Protein AF-A0A0D2MGL4-F1 (afdb_monomer_lite)

Sequence (186 aa):
MVFVNEVAPPWFDVALANFGVPKYGALLSGQLVYPNADASYGWHAVCTPADCSFGCLPFNESTPPLVLKKEPGKRYIMLLDRGPREGTVDLKKPCYFLDKAWNSQLAGADAVLVVNDREGDLSTAVVPQDEGAARQLQDLTISAGLISQQDGASLKALLKKGPVTVALNWTDLIPKAQKAGGRLAR

Organism: NCBI:txid145388

Structure (mmCIF, N/CA/C/O backbone):
data_AF-A0A0D2MGL4-F1
#
_entry.id   AF-A0A0D2MGL4-F1
#
loop_
_atom_site.group_PDB
_atom_site.id
_atom_site.type_symbol
_atom_site.label_atom_id
_atom_site.label_alt_id
_atom_site.label_comp_id
_atom_site.label_asym_id
_atom_site.label_entity_id
_atom_site.label_seq_id
_atom_site.pdbx_PDB_ins_code
_atom_site.Cartn_x
_atom_site.Cartn_y
_atom_site.Cartn_z
_atom_site.occupancy
_atom_site.B_iso_or_equiv
_atom_site.auth_seq_id
_atom_site.auth_comp_id
_atom_site.auth_asym_id
_atom_site.auth_atom_id
_atom_site.pdbx_PDB_model_num
ATOM 1 N N . MET A 1 1 ? -15.014 4.599 -5.152 1.00 46.28 1 MET A N 1
ATOM 2 C CA . MET A 1 1 ? -15.420 5.304 -3.917 1.00 46.28 1 MET A CA 1
ATOM 3 C C . MET A 1 1 ? -14.848 4.571 -2.710 1.00 46.28 1 MET A C 1
ATOM 5 O O . MET A 1 1 ? -14.947 3.347 -2.698 1.00 46.28 1 MET A O 1
ATOM 9 N N . VAL A 1 2 ? -14.216 5.284 -1.767 1.00 40.41 2 VAL A N 1
ATOM 10 C CA . VAL A 1 2 ? -13.617 4.727 -0.531 1.00 40.41 2 VAL A CA 1
ATOM 11 C C . VAL A 1 2 ? -14.466 5.114 0.690 1.00 40.41 2 VAL A C 1
ATOM 13 O O . VAL A 1 2 ? -14.728 6.298 0.867 1.00 40.41 2 VAL A O 1
ATOM 16 N N . PHE A 1 3 ? -14.877 4.158 1.532 1.00 45.84 3 PHE A N 1
ATOM 17 C CA . PHE A 1 3 ? -15.616 4.407 2.792 1.00 45.84 3 PHE A CA 1
ATOM 18 C C . PHE A 1 3 ? -14.709 4.252 4.012 1.00 45.84 3 PHE A C 1
ATOM 20 O O . PHE A 1 3 ? -14.009 3.256 4.049 1.00 45.84 3 PHE A O 1
ATOM 27 N N . VAL A 1 4 ? -14.783 5.119 5.030 1.00 49.62 4 VAL A N 1
ATOM 28 C CA . VAL A 1 4 ? -14.070 4.944 6.317 1.00 49.62 4 VAL A CA 1
ATOM 29 C C . VAL A 1 4 ? -15.036 4.973 7.512 1.00 49.62 4 VAL A C 1
ATOM 31 O O . VAL A 1 4 ? -15.846 5.885 7.624 1.00 49.62 4 VAL A O 1
ATOM 34 N N . ASN A 1 5 ? -14.967 3.998 8.424 1.00 41.28 5 ASN A N 1
ATOM 35 C CA . ASN A 1 5 ? -15.847 3.938 9.605 1.00 41.28 5 ASN A CA 1
ATOM 36 C C . ASN A 1 5 ? -15.304 4.766 10.789 1.00 41.28 5 ASN A C 1
ATOM 38 O O . ASN A 1 5 ? -14.233 4.440 11.286 1.00 41.28 5 ASN A O 1
ATOM 42 N N . GLU A 1 6 ? -16.049 5.801 11.217 1.00 37.41 6 GLU A N 1
ATOM 43 C CA . GLU A 1 6 ? -16.507 6.077 12.612 1.00 37.41 6 GLU A CA 1
ATOM 44 C C . GLU A 1 6 ? -17.071 7.500 12.835 1.00 37.41 6 GLU A C 1
ATOM 46 O O . GLU A 1 6 ? -17.650 7.789 13.876 1.00 37.41 6 GLU A O 1
ATOM 51 N N . VAL A 1 7 ? -17.036 8.383 11.842 1.00 35.44 7 VAL A N 1
ATOM 52 C CA . VAL A 1 7 ? -17.819 9.633 11.804 1.00 35.44 7 VAL A CA 1
ATOM 53 C C . VAL A 1 7 ? -18.207 9.806 10.341 1.00 35.44 7 VAL A C 1
ATOM 55 O O . VAL A 1 7 ? -17.344 9.547 9.509 1.00 35.44 7 VAL A O 1
ATOM 58 N N . ALA A 1 8 ? -19.470 10.132 10.022 1.00 40.94 8 ALA A N 1
ATOM 59 C CA . ALA A 1 8 ? -20.023 10.228 8.654 1.00 40.94 8 ALA A CA 1
ATOM 60 C C . ALA A 1 8 ? -18.928 10.386 7.562 1.00 40.94 8 ALA A C 1
ATOM 62 O O . ALA A 1 8 ? -18.299 11.446 7.511 1.00 40.94 8 ALA A O 1
ATOM 63 N N . PRO A 1 9 ? -18.612 9.329 6.780 1.00 50.12 9 PRO A N 1
ATOM 64 C CA . PRO A 1 9 ? -17.324 9.235 6.099 1.00 50.12 9 PRO A CA 1
ATOM 65 C C . PRO A 1 9 ? -17.112 10.373 5.101 1.00 50.12 9 PRO A C 1
ATOM 67 O O . PRO A 1 9 ? -18.018 10.642 4.308 1.00 50.12 9 PRO A O 1
ATOM 70 N N . PRO A 1 10 ? -15.920 10.998 5.050 1.00 59.12 10 PRO A N 1
ATOM 71 C CA . PRO A 1 10 ? -15.537 11.727 3.853 1.00 59.12 10 PRO A CA 1
ATOM 72 C C . PRO A 1 10 ? -15.522 10.742 2.677 1.00 59.12 10 PRO A C 1
ATOM 74 O O . PRO A 1 10 ? -14.924 9.666 2.747 1.00 59.12 10 PRO A O 1
ATOM 77 N N . TRP A 1 11 ? -16.228 11.097 1.610 1.00 63.41 11 TRP A N 1
ATOM 78 C CA . TRP A 1 11 ? -16.195 10.373 0.348 1.00 63.41 11 TRP A CA 1
ATOM 79 C C . TRP A 1 11 ? -14.928 10.770 -0.404 1.00 63.41 11 TRP A C 1
ATOM 81 O O . TRP A 1 11 ? -14.680 11.959 -0.582 1.00 63.41 11 TRP A O 1
ATOM 91 N N . PHE A 1 12 ? -14.153 9.784 -0.854 1.00 66.56 12 PHE A N 1
ATOM 92 C CA . PHE A 1 12 ? -12.970 10.027 -1.679 1.00 66.56 12 PHE A CA 1
ATOM 93 C C . PHE A 1 12 ? -13.179 9.518 -3.105 1.00 66.56 12 PHE A C 1
ATOM 95 O O . PHE A 1 12 ? -13.662 8.389 -3.316 1.00 66.56 12 PHE A O 1
ATOM 102 N N . ASP A 1 13 ? -12.771 10.341 -4.067 1.00 63.12 13 ASP A N 1
ATOM 103 C CA . ASP A 1 13 ? -12.742 9.987 -5.478 1.00 63.12 13 ASP A CA 1
ATOM 104 C C . ASP A 1 13 ? -11.533 9.091 -5.779 1.00 63.12 13 ASP A C 1
ATOM 106 O O . ASP A 1 13 ? -10.440 9.242 -5.236 1.00 63.12 13 ASP A O 1
ATOM 110 N N . VAL A 1 14 ? -11.737 8.097 -6.644 1.00 62.69 14 VAL A N 1
ATOM 111 C CA . VAL A 1 14 ? -10.697 7.134 -7.032 1.00 62.69 14 VAL A CA 1
ATOM 112 C C . VAL A 1 14 ? -10.771 6.913 -8.533 1.00 62.69 14 VAL A C 1
ATOM 114 O O . VAL A 1 14 ? -11.824 6.519 -9.037 1.00 62.69 14 VAL A O 1
ATOM 117 N N . ALA A 1 15 ? -9.651 7.069 -9.235 1.00 58.59 15 ALA A N 1
ATOM 118 C CA . ALA A 1 15 ? -9.505 6.572 -10.598 1.00 58.59 15 ALA A CA 1
ATOM 119 C C . ALA A 1 15 ? -9.028 5.127 -10.544 1.00 58.59 15 ALA A C 1
ATOM 121 O O . ALA A 1 15 ? -7.953 4.832 -10.027 1.00 58.59 15 ALA A O 1
ATOM 122 N N . LEU A 1 16 ? -9.818 4.201 -11.073 1.00 61.09 16 LEU A N 1
ATOM 123 C CA . LEU A 1 16 ? -9.393 2.808 -11.130 1.00 61.09 16 LEU A CA 1
ATOM 124 C C . LEU A 1 16 ? -8.325 2.610 -12.201 1.00 61.09 16 LEU A C 1
ATOM 126 O O . LEU A 1 16 ? -8.404 3.178 -13.291 1.00 61.09 16 LEU A O 1
ATOM 130 N N . ALA A 1 17 ? -7.352 1.755 -11.897 1.00 57.06 17 ALA A N 1
ATOM 131 C CA . ALA A 1 17 ? -6.492 1.208 -12.927 1.00 57.06 17 ALA A CA 1
ATOM 132 C C . ALA A 1 17 ? -7.322 0.300 -13.851 1.00 57.06 17 ALA A C 1
ATOM 134 O O . ALA A 1 17 ? -8.246 -0.384 -13.410 1.00 57.06 17 ALA A O 1
ATOM 135 N N . ASN A 1 18 ? -6.984 0.279 -15.138 1.00 53.81 18 ASN A N 1
ATOM 136 C CA . ASN A 1 18 ? -7.640 -0.551 -16.153 1.00 53.81 18 ASN A CA 1
ATOM 137 C C . ASN A 1 18 ? -7.014 -1.956 -16.281 1.00 53.81 18 ASN A C 1
ATOM 139 O O . ASN A 1 18 ? -7.140 -2.585 -17.328 1.00 53.81 18 ASN A O 1
ATOM 143 N N . PHE A 1 19 ? -6.333 -2.439 -15.239 1.00 55.62 19 PHE A N 1
ATOM 144 C CA . PHE A 1 19 ? -5.693 -3.756 -15.184 1.00 55.62 19 PHE A CA 1
ATOM 145 C C . PHE A 1 19 ? -5.888 -4.433 -13.824 1.00 55.62 19 PHE A C 1
ATOM 147 O O . PHE A 1 19 ? -6.268 -3.797 -12.838 1.00 55.62 19 PHE A O 1
ATOM 154 N N . GLY A 1 20 ? -5.622 -5.741 -13.797 1.00 54.28 20 GLY A N 1
ATOM 155 C CA . GLY A 1 20 ? -6.088 -6.660 -12.760 1.00 54.28 20 GLY A CA 1
ATOM 156 C C . GLY A 1 20 ? -7.483 -7.186 -13.093 1.00 54.28 20 GLY A C 1
ATOM 157 O O . GLY A 1 20 ? -7.992 -6.967 -14.192 1.00 54.28 20 GLY A O 1
ATOM 158 N N . VAL A 1 21 ? -8.123 -7.869 -12.144 1.00 55.75 21 VAL A N 1
ATOM 159 C CA . VAL A 1 21 ? -9.535 -8.255 -12.264 1.00 55.75 21 VAL A CA 1
ATOM 160 C C . VAL A 1 21 ? -10.383 -7.138 -11.646 1.00 55.75 21 VAL A C 1
ATOM 162 O O . VAL A 1 21 ? -10.541 -7.096 -10.418 1.00 55.75 21 VAL A O 1
ATOM 165 N N . PRO A 1 22 ? -10.916 -6.187 -12.437 1.00 54.38 22 PRO A N 1
ATOM 166 C CA . PRO A 1 22 ? -11.839 -5.198 -11.910 1.00 54.38 22 PRO A CA 1
ATOM 167 C C . PRO A 1 22 ? -13.099 -5.922 -11.445 1.00 54.38 22 PRO A C 1
ATOM 169 O O . PRO A 1 22 ? -13.812 -6.530 -12.245 1.00 54.38 22 PRO A O 1
ATOM 172 N N . LYS A 1 23 ? -13.411 -5.859 -10.148 1.00 55.69 23 LYS A N 1
ATOM 173 C CA . LYS A 1 23 ? -14.686 -6.395 -9.655 1.00 55.69 23 LYS A CA 1
ATOM 174 C C . LYS A 1 23 ? -15.792 -5.363 -9.879 1.00 55.69 23 LYS A C 1
ATOM 176 O O . LYS A 1 23 ? -16.370 -4.833 -8.935 1.00 55.69 23 LYS A O 1
ATOM 181 N N . TYR A 1 24 ? -16.063 -5.024 -11.137 1.00 52.44 24 TYR A N 1
ATOM 182 C CA . TYR A 1 24 ? -17.211 -4.184 -11.480 1.00 52.44 24 TYR A CA 1
ATOM 183 C C . TYR A 1 24 ? -18.473 -4.739 -10.809 1.00 52.44 24 TYR A C 1
ATOM 185 O O . TYR A 1 24 ? -18.687 -5.950 -10.801 1.00 52.44 24 TYR A O 1
ATOM 193 N N . GLY A 1 25 ? -19.286 -3.872 -10.202 1.00 53.16 25 GLY A N 1
ATOM 194 C CA . GLY A 1 25 ? -20.464 -4.328 -9.460 1.00 53.16 25 GLY A CA 1
ATOM 195 C C . GLY A 1 25 ? -20.192 -4.823 -8.033 1.00 53.16 25 GLY A C 1
ATOM 196 O O . GLY A 1 25 ? -21.132 -5.277 -7.388 1.00 53.16 25 GLY A O 1
ATOM 197 N N . ALA A 1 26 ? -18.956 -4.756 -7.522 1.00 63.28 26 ALA A N 1
ATOM 198 C CA . ALA A 1 26 ? -18.611 -5.272 -6.197 1.00 63.28 26 ALA A CA 1
ATOM 199 C C . ALA A 1 26 ? -18.220 -4.181 -5.189 1.00 63.28 26 ALA A C 1
ATOM 201 O O . ALA A 1 26 ? -17.731 -3.104 -5.539 1.00 63.28 26 ALA A O 1
ATOM 202 N N . LEU A 1 27 ? -18.407 -4.524 -3.914 1.00 75.44 27 LEU A N 1
ATOM 203 C CA . LEU A 1 27 ? -17.895 -3.809 -2.752 1.00 75.44 27 LEU A CA 1
ATOM 204 C C . LEU A 1 27 ? -16.777 -4.652 -2.125 1.00 75.44 27 LEU A C 1
ATOM 206 O O . LEU A 1 27 ? -16.992 -5.820 -1.798 1.00 75.44 27 LEU A O 1
ATOM 210 N N . LEU A 1 28 ? -15.594 -4.071 -1.939 1.00 84.31 28 LEU A N 1
ATOM 211 C CA . LEU A 1 28 ? -14.483 -4.696 -1.220 1.00 84.31 28 LEU A CA 1
ATOM 212 C C . LEU A 1 28 ? -14.144 -3.867 0.016 1.00 84.31 28 LEU A C 1
ATOM 214 O O . LEU A 1 28 ? -13.582 -2.788 -0.117 1.00 84.31 28 LEU A O 1
ATOM 218 N N . SER A 1 29 ? -14.445 -4.372 1.212 1.00 88.06 29 SER A N 1
ATOM 219 C CA . SER A 1 29 ? -14.020 -3.745 2.469 1.00 88.06 29 SER A CA 1
ATOM 220 C C . SER A 1 29 ? -12.820 -4.464 3.077 1.00 88.06 29 SER A C 1
ATOM 222 O O . SER A 1 29 ? -12.732 -5.689 2.996 1.00 88.06 29 SER A O 1
ATOM 224 N N . GLY A 1 30 ? -11.894 -3.703 3.658 1.00 91.44 30 GLY A N 1
ATOM 225 C CA . GLY A 1 30 ? -10.690 -4.222 4.295 1.00 91.44 30 GLY A CA 1
ATOM 226 C C . GLY A 1 30 ? -9.960 -3.177 5.134 1.00 91.44 30 GLY A C 1
ATOM 227 O O . GLY A 1 30 ? -10.219 -1.979 5.036 1.00 91.44 30 GLY A O 1
ATOM 228 N N . GLN A 1 31 ? -9.035 -3.640 5.967 1.00 95.31 31 GLN A N 1
ATOM 229 C CA . GLN A 1 31 ? -8.167 -2.783 6.764 1.00 95.31 31 GLN A CA 1
ATOM 230 C C . GLN A 1 31 ? -7.162 -2.070 5.855 1.00 95.31 31 GLN A C 1
ATOM 232 O O . GLN A 1 31 ? -6.514 -2.705 5.021 1.00 95.31 31 GLN A O 1
ATOM 237 N N . LEU A 1 32 ? -7.017 -0.759 6.028 1.00 95.75 32 LEU A N 1
ATOM 238 C CA . LEU A 1 32 ? -6.015 0.031 5.331 1.00 95.75 32 LEU A CA 1
ATOM 239 C C . LEU A 1 32 ? -4.628 -0.257 5.921 1.00 95.75 32 LEU A C 1
ATOM 241 O O . LEU A 1 32 ? -4.427 -0.197 7.136 1.00 95.75 32 LEU A O 1
ATOM 245 N N . VAL A 1 33 ? -3.674 -0.558 5.048 1.00 97.00 33 VAL A N 1
ATOM 246 C CA . VAL A 1 33 ? -2.280 -0.850 5.393 1.00 97.00 33 VAL A CA 1
ATOM 247 C C . VAL A 1 33 ? -1.398 0.157 4.676 1.00 97.00 33 VAL A C 1
ATOM 249 O O . VAL A 1 33 ? -1.428 0.214 3.453 1.00 97.00 33 VAL A O 1
ATOM 252 N N . TYR A 1 34 ? -0.593 0.922 5.409 1.00 96.75 34 TYR A N 1
ATOM 253 C CA . TYR A 1 34 ? 0.404 1.823 4.829 1.00 96.75 34 TYR A CA 1
ATOM 254 C C . TYR A 1 34 ? 1.789 1.440 5.361 1.00 96.75 34 TYR A C 1
ATOM 256 O O . TYR A 1 34 ? 2.135 1.847 6.472 1.00 96.75 34 TYR A O 1
ATOM 264 N N . PRO A 1 35 ? 2.556 0.618 4.620 1.00 95.00 35 PRO A N 1
ATOM 265 C CA . PRO A 1 35 ? 3.903 0.224 5.017 1.00 95.00 35 PRO A CA 1
ATOM 266 C C . PRO A 1 35 ? 4.806 1.455 5.082 1.00 95.00 35 PRO A C 1
ATOM 268 O O . PRO A 1 35 ? 4.993 2.143 4.076 1.00 95.00 35 PRO A O 1
ATOM 271 N N . ASN A 1 36 ? 5.339 1.773 6.261 1.00 94.06 36 ASN A N 1
ATOM 272 C CA . ASN A 1 36 ? 6.172 2.960 6.427 1.00 94.06 36 ASN A CA 1
ATOM 273 C C . ASN A 1 36 ? 7.176 2.820 7.576 1.00 94.06 36 ASN A C 1
ATOM 275 O O . ASN A 1 36 ? 6.927 2.114 8.554 1.00 94.06 36 ASN A O 1
ATOM 279 N N . ALA A 1 37 ? 8.291 3.548 7.493 1.00 91.75 37 ALA A N 1
ATOM 280 C CA . ALA A 1 37 ? 9.262 3.625 8.580 1.00 91.75 37 ALA A CA 1
ATOM 281 C C . ALA A 1 37 ? 8.695 4.356 9.814 1.00 91.75 37 ALA A C 1
ATOM 283 O O . ALA A 1 37 ? 9.062 4.034 10.942 1.00 91.75 37 ALA A O 1
ATOM 284 N N . ASP A 1 38 ? 7.769 5.300 9.626 1.00 93.81 38 ASP A N 1
ATOM 285 C CA . ASP A 1 38 ? 7.044 5.946 10.720 1.00 93.81 38 ASP A CA 1
ATOM 286 C C . ASP A 1 38 ? 6.072 4.945 11.368 1.00 93.81 38 ASP A C 1
ATOM 288 O O . ASP A 1 38 ? 5.005 4.625 10.838 1.00 93.81 38 ASP A O 1
ATOM 292 N N . ALA A 1 39 ? 6.447 4.451 12.550 1.00 91.81 39 ALA A N 1
ATOM 293 C CA . ALA A 1 39 ? 5.663 3.481 13.307 1.00 91.81 39 ALA A CA 1
ATOM 294 C C . ALA A 1 39 ? 4.274 4.004 13.729 1.00 91.81 39 ALA A C 1
ATOM 296 O O . ALA A 1 39 ? 3.407 3.194 14.059 1.00 91.81 39 ALA A O 1
ATOM 297 N N . SER A 1 40 ? 4.018 5.321 13.679 1.00 93.75 40 SER A N 1
ATOM 298 C CA . SER A 1 40 ? 2.699 5.887 14.009 1.00 93.75 40 SER A CA 1
ATOM 299 C C . SER A 1 40 ? 1.586 5.461 13.045 1.00 93.75 40 SER A C 1
ATOM 301 O O . SER A 1 40 ? 0.415 5.565 13.394 1.00 93.75 40 SER A O 1
ATOM 303 N N . TYR A 1 41 ? 1.920 4.926 11.867 1.00 94.50 41 TYR A N 1
ATOM 304 C CA . TYR A 1 41 ? 0.943 4.352 10.935 1.00 94.50 41 TYR A CA 1
ATOM 305 C C . TYR A 1 41 ? 0.507 2.917 11.283 1.00 94.50 41 TYR A C 1
ATOM 307 O O . TYR A 1 41 ? -0.338 2.345 10.592 1.00 94.50 41 TYR A O 1
ATOM 315 N N . GLY A 1 42 ? 1.092 2.302 12.317 1.00 92.12 42 GLY A N 1
ATOM 316 C CA . GLY A 1 42 ? 0.744 0.960 12.801 1.00 92.12 42 GLY A CA 1
ATOM 317 C C . GLY A 1 42 ? 1.306 -0.209 11.979 1.00 92.12 42 GLY A C 1
ATOM 318 O O . GLY A 1 42 ? 1.363 -1.326 12.486 1.00 92.12 42 GLY A O 1
ATOM 319 N N . TRP A 1 43 ? 1.773 0.033 10.751 1.00 91.50 43 TRP A N 1
ATOM 320 C CA . TRP A 1 43 ? 2.381 -0.969 9.866 1.00 91.50 43 TRP A CA 1
ATOM 321 C C . TRP A 1 43 ? 3.840 -0.620 9.571 1.00 91.50 43 TRP A C 1
ATOM 323 O O . TRP A 1 43 ? 4.182 -0.134 8.492 1.00 91.50 43 TRP A O 1
ATOM 333 N N . HIS A 1 44 ? 4.701 -0.843 10.565 1.00 92.06 44 HIS A N 1
ATOM 334 C CA . HIS A 1 44 ? 6.119 -0.518 10.457 1.00 92.06 44 HIS A CA 1
ATOM 335 C C . HIS A 1 44 ? 6.830 -1.428 9.445 1.00 92.06 44 HIS A C 1
ATOM 337 O O . HIS A 1 44 ? 6.855 -2.648 9.611 1.00 92.06 44 HIS A O 1
ATOM 343 N N . ALA A 1 45 ? 7.415 -0.823 8.414 1.00 92.25 45 ALA A N 1
ATOM 344 C CA . ALA A 1 45 ? 8.218 -1.497 7.403 1.00 92.25 45 ALA A CA 1
ATOM 345 C C . ALA A 1 45 ? 9.315 -0.544 6.914 1.00 92.25 45 ALA A C 1
ATOM 347 O O . ALA A 1 45 ? 9.022 0.521 6.365 1.00 92.25 45 ALA A O 1
ATOM 348 N N . VAL A 1 46 ? 10.577 -0.917 7.120 1.00 92.88 46 VAL A N 1
ATOM 349 C CA . VAL A 1 46 ? 11.738 -0.140 6.667 1.00 92.88 46 VAL A CA 1
ATOM 350 C C . VAL A 1 46 ? 12.345 -0.807 5.440 1.00 92.88 46 VAL A C 1
ATOM 352 O O . VAL A 1 46 ? 12.688 -1.983 5.491 1.00 92.88 46 VAL A O 1
ATOM 355 N N . CYS A 1 47 ? 12.494 -0.058 4.351 1.00 88.75 47 CYS A N 1
ATOM 356 C CA . CYS A 1 47 ? 13.099 -0.527 3.105 1.00 88.75 47 CYS A CA 1
ATOM 357 C C . CYS A 1 47 ? 14.436 0.169 2.868 1.00 88.75 47 CYS A C 1
ATOM 359 O O . CYS A 1 47 ? 14.507 1.400 2.884 1.00 88.75 47 CYS A O 1
ATOM 361 N N . THR A 1 48 ? 15.484 -0.617 2.626 1.00 86.12 48 THR A N 1
ATOM 362 C CA . THR A 1 48 ? 16.817 -0.119 2.274 1.00 86.12 48 THR A CA 1
ATOM 363 C C . THR A 1 48 ? 17.406 -0.971 1.143 1.00 86.12 48 THR A C 1
ATOM 365 O O . THR A 1 48 ? 17.821 -2.100 1.415 1.00 86.12 48 THR A O 1
ATOM 368 N N . PRO A 1 49 ? 17.485 -0.461 -0.101 1.00 81.38 49 PRO A N 1
ATOM 369 C CA . PRO A 1 49 ? 17.057 0.872 -0.544 1.00 81.38 49 PRO A CA 1
ATOM 370 C C . PRO A 1 49 ? 15.532 1.080 -0.474 1.00 81.38 49 PRO A C 1
ATOM 372 O O . PRO A 1 49 ? 14.768 0.137 -0.272 1.00 81.38 49 PRO A O 1
ATOM 375 N N . ALA A 1 50 ? 15.079 2.329 -0.601 1.00 84.50 50 ALA A N 1
ATOM 376 C CA . ALA A 1 50 ? 13.691 2.710 -0.317 1.00 84.50 50 ALA A CA 1
ATOM 377 C C . ALA A 1 50 ? 12.652 2.128 -1.297 1.00 84.50 50 ALA A C 1
ATOM 379 O O . ALA A 1 50 ? 11.454 2.317 -1.095 1.00 84.50 50 ALA A O 1
ATOM 380 N N . ASP A 1 51 ? 13.081 1.429 -2.350 1.00 86.19 51 ASP A N 1
ATOM 381 C CA . ASP A 1 51 ? 12.253 0.926 -3.443 1.00 86.19 51 ASP A CA 1
ATOM 382 C C . ASP A 1 51 ? 11.038 0.102 -2.973 1.00 86.19 51 ASP A C 1
ATOM 384 O O . ASP A 1 51 ? 9.931 0.317 -3.485 1.00 86.19 51 ASP A O 1
ATOM 388 N N . CYS A 1 52 ? 11.173 -0.781 -1.967 1.00 89.06 52 CYS A N 1
ATOM 389 C CA . CYS A 1 52 ? 10.010 -1.533 -1.474 1.00 89.06 52 CYS A CA 1
ATOM 390 C C . CYS A 1 52 ? 8.968 -0.658 -0.759 1.00 89.06 52 CYS A C 1
ATOM 392 O O . CYS A 1 52 ? 7.782 -0.960 -0.858 1.00 89.06 52 CYS A O 1
ATOM 394 N N . SER A 1 53 ? 9.335 0.489 -0.168 1.00 89.94 53 SER A N 1
ATOM 395 C CA . SER A 1 53 ? 8.371 1.410 0.473 1.00 89.94 53 SER A CA 1
ATOM 396 C C . SER A 1 53 ? 7.370 1.979 -0.532 1.00 89.94 53 SER A C 1
ATOM 398 O O . SER A 1 53 ? 6.282 2.420 -0.166 1.00 89.94 53 SER A O 1
ATOM 400 N N . PHE A 1 54 ? 7.730 1.956 -1.815 1.00 91.19 54 PHE A N 1
ATOM 401 C CA . PHE A 1 54 ? 6.889 2.400 -2.916 1.00 91.19 54 PHE A CA 1
ATOM 402 C C . PHE A 1 54 ? 6.297 1.232 -3.707 1.00 91.19 54 PHE A C 1
ATOM 404 O O . PHE A 1 54 ? 5.662 1.470 -4.729 1.00 91.19 54 PHE A O 1
ATOM 411 N N . GLY A 1 55 ? 6.494 -0.016 -3.274 1.00 92.50 55 GLY A N 1
ATOM 412 C CA . GLY A 1 55 ? 6.063 -1.211 -3.999 1.00 92.50 55 GLY A CA 1
ATOM 413 C C . GLY A 1 55 ? 6.840 -1.469 -5.291 1.00 92.50 55 GLY A C 1
ATOM 414 O O . GLY A 1 55 ? 6.334 -2.171 -6.162 1.00 92.50 55 GLY A O 1
ATOM 415 N N . CYS A 1 56 ? 8.039 -0.901 -5.446 1.00 90.50 56 CYS A N 1
ATOM 416 C CA . CYS A 1 56 ? 8.901 -1.174 -6.600 1.00 90.50 56 CYS A CA 1
ATOM 417 C C . CYS A 1 56 ? 9.685 -2.483 -6.451 1.00 90.50 56 CYS A C 1
ATOM 419 O O . CYS A 1 56 ? 10.025 -3.107 -7.452 1.00 90.50 56 CYS A O 1
ATOM 421 N N . LEU A 1 57 ? 9.909 -2.919 -5.210 1.00 91.56 57 LEU A N 1
ATOM 422 C CA . LEU A 1 57 ? 10.458 -4.227 -4.861 1.00 91.56 57 LEU A CA 1
ATOM 423 C C . LEU A 1 57 ? 9.500 -4.980 -3.920 1.00 91.56 57 LEU A C 1
ATOM 425 O O . LEU A 1 57 ? 8.641 -4.347 -3.290 1.00 91.56 57 LEU A O 1
ATOM 429 N N . PRO A 1 58 ? 9.626 -6.315 -3.816 1.00 94.44 58 PRO A N 1
ATOM 430 C CA . PRO A 1 58 ? 8.854 -7.122 -2.881 1.00 94.44 58 PRO A CA 1
ATOM 431 C C . PRO A 1 58 ? 8.980 -6.657 -1.423 1.00 94.44 58 PRO A C 1
ATOM 433 O O . PRO A 1 58 ? 10.053 -6.320 -0.931 1.00 94.44 58 PRO A O 1
ATOM 436 N N . PHE A 1 59 ? 7.873 -6.707 -0.683 1.00 95.12 59 PHE A N 1
ATOM 437 C CA . PHE A 1 59 ? 7.838 -6.297 0.725 1.00 95.12 59 PHE A CA 1
ATOM 438 C C . PHE A 1 59 ? 8.446 -7.318 1.701 1.00 95.12 59 PHE A C 1
ATOM 440 O O . PHE A 1 59 ? 8.569 -7.032 2.889 1.00 95.12 59 PHE A O 1
ATOM 447 N N . ASN A 1 60 ? 8.856 -8.501 1.238 1.00 94.25 60 ASN A N 1
ATOM 448 C CA . ASN A 1 60 ? 9.654 -9.407 2.068 1.00 94.25 60 ASN A CA 1
ATOM 449 C C . ASN A 1 60 ? 11.097 -8.898 2.272 1.00 94.25 60 ASN A C 1
ATOM 451 O O . ASN A 1 60 ? 11.788 -9.409 3.149 1.00 94.25 60 ASN A O 1
ATOM 455 N N . GLU A 1 61 ? 11.525 -7.891 1.502 1.00 90.69 61 GLU A N 1
ATOM 456 C CA . GLU A 1 61 ? 12.803 -7.191 1.661 1.00 90.69 61 GLU A CA 1
ATOM 457 C C . GLU A 1 61 ? 12.763 -6.113 2.755 1.00 90.69 61 GLU A C 1
ATOM 459 O O . GLU A 1 61 ? 13.809 -5.603 3.159 1.00 90.69 61 GLU A O 1
ATOM 464 N N . SER A 1 62 ? 11.575 -5.749 3.257 1.00 94.94 62 SER A N 1
ATOM 465 C CA . SER A 1 62 ? 11.482 -4.790 4.354 1.00 94.94 62 SER A CA 1
ATOM 466 C C . SER A 1 62 ? 11.997 -5.387 5.664 1.00 94.94 62 SER A C 1
ATOM 468 O O . SER A 1 62 ? 12.024 -6.600 5.865 1.00 94.94 62 SER A O 1
ATOM 470 N N . THR A 1 63 ? 12.367 -4.520 6.601 1.00 94.88 63 THR A N 1
ATOM 471 C CA . THR A 1 63 ? 12.706 -4.889 7.975 1.00 94.88 63 THR A CA 1
ATOM 472 C C . THR A 1 63 ? 11.700 -4.246 8.939 1.00 94.88 63 THR A C 1
ATOM 474 O O . THR A 1 63 ? 11.648 -3.017 9.014 1.00 94.88 63 THR A O 1
ATOM 477 N N . PRO A 1 64 ? 10.887 -5.038 9.668 1.00 94.50 64 PRO A N 1
ATOM 478 C CA . PRO A 1 64 ? 10.681 -6.479 9.471 1.00 94.50 64 PRO A CA 1
ATOM 479 C C . PRO A 1 64 ? 10.015 -6.788 8.110 1.00 94.50 64 PRO A C 1
ATOM 481 O O . PRO A 1 64 ? 9.387 -5.891 7.538 1.00 94.50 64 PRO A O 1
ATOM 484 N N . PRO A 1 65 ? 10.105 -8.033 7.595 1.00 95.31 65 PRO A N 1
ATOM 485 C CA . PRO A 1 65 ? 9.410 -8.428 6.370 1.00 95.31 65 PRO A CA 1
ATOM 486 C C . PRO A 1 65 ? 7.900 -8.269 6.527 1.00 95.31 65 PRO A C 1
ATOM 488 O O . PRO A 1 65 ? 7.298 -8.844 7.440 1.00 95.31 65 PRO A O 1
ATOM 491 N N . LEU A 1 66 ? 7.272 -7.500 5.640 1.00 95.75 66 LEU A N 1
ATOM 492 C CA . LEU A 1 66 ? 5.830 -7.310 5.685 1.00 95.75 66 LEU A CA 1
ATOM 493 C C . LEU A 1 66 ? 5.129 -8.474 4.978 1.00 95.75 66 LEU A C 1
ATOM 495 O O . LEU A 1 66 ? 5.237 -8.656 3.766 1.00 95.75 66 LEU A O 1
ATOM 499 N N . VAL A 1 67 ? 4.347 -9.224 5.753 1.00 95.31 67 VAL A N 1
ATOM 500 C CA . VAL A 1 67 ? 3.469 -10.288 5.259 1.00 95.31 67 VAL A CA 1
ATOM 501 C C . VAL A 1 67 ? 2.080 -10.109 5.859 1.00 95.31 67 VAL A C 1
ATOM 503 O O . VAL A 1 67 ? 1.884 -10.213 7.071 1.00 95.31 67 VAL A O 1
ATOM 506 N N . LEU A 1 68 ? 1.097 -9.868 4.999 1.00 95.69 68 LEU A N 1
ATOM 507 C CA . LEU A 1 68 ? -0.310 -9.748 5.353 1.00 95.69 68 LEU A CA 1
ATOM 508 C C . LEU A 1 68 ? -0.936 -11.142 5.353 1.00 95.69 68 LEU A C 1
ATOM 510 O O . LEU A 1 68 ? -1.270 -11.711 4.311 1.00 95.69 68 LEU A O 1
ATOM 514 N N . LYS A 1 69 ? -1.057 -11.723 6.548 1.00 93.50 69 LYS A N 1
ATOM 515 C CA . LYS A 1 69 ? -1.572 -13.083 6.723 1.00 93.50 69 LYS A CA 1
ATOM 516 C C . LYS A 1 69 ? -3.017 -13.176 6.239 1.00 93.50 69 LYS A C 1
ATOM 518 O O . LYS A 1 69 ? -3.894 -12.475 6.736 1.00 93.50 69 LYS A O 1
ATOM 523 N N . LYS A 1 70 ? -3.276 -14.076 5.289 1.00 89.25 70 LYS A N 1
ATOM 524 C CA . LYS A 1 70 ? -4.639 -14.386 4.852 1.00 89.25 70 LYS A CA 1
ATOM 525 C C . LYS A 1 70 ? -5.369 -15.118 5.978 1.00 89.25 70 LYS A C 1
ATOM 527 O O . LYS A 1 70 ? -4.988 -16.221 6.358 1.00 89.25 70 LYS A O 1
ATOM 532 N N . GLU A 1 71 ? -6.432 -14.506 6.480 1.00 91.25 71 GLU A N 1
ATOM 533 C CA . GLU A 1 71 ? -7.316 -15.080 7.493 1.00 91.25 71 GLU A CA 1
ATOM 534 C C . GLU A 1 71 ? -8.775 -14.933 7.036 1.00 91.25 71 GLU A C 1
ATOM 536 O O . GLU A 1 71 ? -9.110 -13.946 6.368 1.00 91.25 71 GLU A O 1
ATOM 541 N N . PRO A 1 72 ? -9.670 -15.879 7.374 1.00 90.44 72 PRO A N 1
ATOM 542 C CA . PRO A 1 72 ? -11.086 -15.761 7.046 1.00 90.44 72 PRO A CA 1
ATOM 543 C C . PRO A 1 72 ? -11.675 -14.434 7.540 1.00 90.44 72 PRO A C 1
ATOM 545 O O . PRO A 1 72 ? -11.519 -14.062 8.698 1.00 90.44 72 PRO A O 1
ATOM 548 N N . GLY A 1 73 ? -12.341 -13.703 6.645 1.00 86.81 73 GLY A N 1
ATOM 549 C CA . GLY A 1 73 ? -12.967 -12.414 6.961 1.00 86.81 73 GLY A CA 1
ATOM 550 C C . GLY A 1 73 ? -12.009 -11.222 7.062 1.00 86.81 73 GLY A C 1
ATOM 551 O O . GLY A 1 73 ? -12.482 -10.088 7.035 1.00 86.81 73 GLY A O 1
ATOM 552 N N . LYS A 1 74 ? -10.685 -11.433 7.098 1.00 92.00 74 LYS A N 1
ATOM 553 C CA . LYS A 1 74 ? -9.713 -10.338 7.023 1.00 92.00 74 LYS A CA 1
ATOM 554 C C . LYS A 1 74 ? -9.353 -10.035 5.579 1.00 92.00 74 LYS A C 1
ATOM 556 O O . LYS A 1 74 ? -9.055 -10.925 4.784 1.00 92.00 74 LYS A O 1
ATOM 561 N N . ARG A 1 75 ? -9.380 -8.748 5.257 1.00 94.38 75 ARG A N 1
ATOM 562 C CA . ARG A 1 75 ? -8.984 -8.202 3.962 1.00 94.38 75 ARG A CA 1
ATOM 563 C C . ARG A 1 75 ? -8.084 -7.011 4.194 1.00 94.38 75 ARG A C 1
ATOM 565 O O . ARG A 1 75 ? -8.331 -6.239 5.121 1.00 94.38 75 ARG A O 1
ATOM 572 N N . TYR A 1 76 ? -7.094 -6.845 3.334 1.00 96.25 76 TYR A N 1
ATOM 573 C CA . TYR A 1 76 ? -6.149 -5.742 3.426 1.00 96.25 76 TYR A CA 1
ATOM 574 C C . TYR A 1 76 ? -6.177 -4.906 2.158 1.00 96.25 76 TYR A C 1
ATOM 576 O O . TYR A 1 76 ? -6.080 -5.429 1.049 1.00 96.25 76 TYR A O 1
ATOM 584 N N . ILE A 1 77 ? -6.287 -3.596 2.325 1.00 95.31 77 ILE A N 1
ATOM 585 C CA . ILE A 1 77 ? -6.175 -2.636 1.235 1.00 95.31 77 ILE A CA 1
ATOM 586 C C . ILE A 1 77 ? -4.881 -1.869 1.468 1.00 95.31 77 ILE A C 1
ATOM 588 O O . ILE A 1 77 ? -4.749 -1.143 2.450 1.00 95.31 77 ILE A O 1
ATOM 592 N N . MET A 1 78 ? -3.902 -2.078 0.595 1.00 97.19 78 MET A N 1
ATOM 593 C CA . MET A 1 78 ? -2.599 -1.444 0.725 1.00 97.19 78 MET A CA 1
ATOM 594 C C . MET A 1 78 ? -2.649 -0.033 0.142 1.00 97.19 78 MET A C 1
ATOM 596 O O . MET A 1 78 ? -3.082 0.159 -0.988 1.00 97.19 78 MET A O 1
ATOM 600 N N . LEU A 1 79 ? -2.205 0.955 0.907 1.00 96.56 79 LEU A N 1
ATOM 601 C CA . LEU A 1 79 ? -1.957 2.313 0.452 1.00 96.56 79 LEU A CA 1
ATOM 602 C C . LEU A 1 79 ? -0.472 2.431 0.116 1.00 96.56 79 LEU A C 1
ATOM 604 O O . LEU A 1 79 ? 0.362 2.058 0.936 1.00 96.56 79 LEU A O 1
ATOM 608 N N . LEU A 1 80 ? -0.134 2.960 -1.055 1.00 95.44 80 LEU A N 1
ATOM 609 C CA . LEU A 1 80 ? 1.247 3.221 -1.454 1.00 95.44 80 LEU A CA 1
ATOM 610 C C . LEU A 1 80 ? 1.385 4.622 -2.017 1.00 95.44 80 LEU A C 1
ATOM 612 O O . LEU A 1 80 ? 0.477 5.140 -2.659 1.00 95.44 80 LEU A O 1
ATOM 616 N N . ASP A 1 81 ? 2.554 5.217 -1.841 1.00 92.62 81 ASP A N 1
ATOM 617 C CA . ASP A 1 81 ? 2.895 6.426 -2.573 1.00 92.62 81 ASP A CA 1
ATOM 618 C C . ASP A 1 81 ? 3.278 6.089 -4.016 1.00 92.62 81 ASP A C 1
ATOM 620 O O . ASP A 1 81 ? 3.932 5.074 -4.300 1.00 92.62 81 ASP A O 1
ATOM 624 N N . ARG A 1 82 ? 2.889 6.959 -4.957 1.00 88.06 82 ARG A N 1
ATOM 625 C CA . ARG A 1 82 ? 3.289 6.832 -6.366 1.00 88.06 82 ARG A CA 1
ATOM 626 C C . ARG A 1 82 ? 4.807 6.733 -6.517 1.00 88.06 82 ARG A C 1
ATOM 628 O O . ARG A 1 82 ? 5.282 5.999 -7.379 1.00 88.06 82 ARG A O 1
ATOM 635 N N . GLY A 1 83 ? 5.550 7.376 -5.631 1.00 77.38 83 GLY A N 1
ATOM 636 C CA . GLY A 1 83 ? 7.002 7.425 -5.652 1.00 77.38 83 GLY A CA 1
ATOM 637 C C . GLY A 1 83 ? 7.467 8.866 -5.485 1.00 77.38 83 GLY A C 1
ATOM 638 O O . GLY A 1 83 ? 6.726 9.785 -5.838 1.00 77.38 83 GLY A O 1
ATOM 639 N N . PRO A 1 84 ? 8.673 9.092 -4.962 1.00 64.25 84 PRO A N 1
ATOM 640 C CA . PRO A 1 84 ? 9.326 10.371 -5.090 1.00 64.25 84 PRO A CA 1
ATOM 641 C C . PRO A 1 84 ? 9.704 10.608 -6.554 1.00 64.25 84 PRO A C 1
ATOM 643 O O . PRO A 1 84 ? 9.912 9.678 -7.340 1.00 64.25 84 PRO A O 1
ATOM 646 N N . ARG A 1 85 ? 9.804 11.885 -6.914 1.00 57.53 85 ARG A N 1
ATOM 647 C CA . ARG A 1 85 ? 10.423 12.295 -8.172 1.00 57.53 85 ARG A CA 1
ATOM 648 C C . ARG A 1 85 ? 11.917 11.998 -8.109 1.00 57.53 85 ARG A C 1
ATOM 650 O O . ARG A 1 85 ? 12.497 11.901 -7.029 1.00 57.53 85 ARG A O 1
ATOM 657 N N . GLU A 1 86 ? 12.519 11.861 -9.27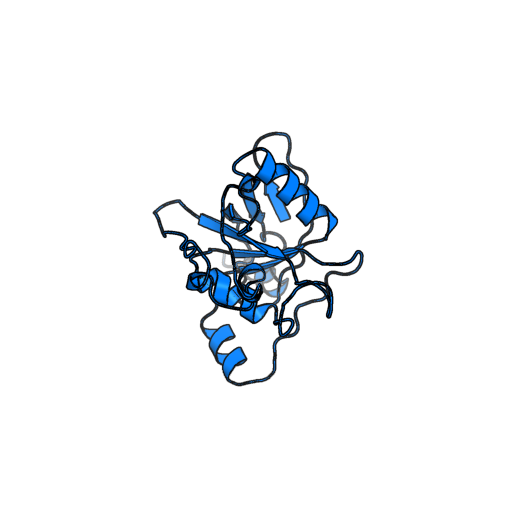9 1.00 53.53 86 GLU A N 1
ATOM 658 C CA . GLU A 1 86 ? 13.968 11.786 -9.444 1.00 53.53 86 GLU A CA 1
ATOM 659 C C . GLU A 1 86 ? 14.659 12.833 -8.540 1.00 53.53 86 GLU A C 1
ATOM 661 O O . GLU A 1 86 ? 14.342 14.021 -8.612 1.00 53.53 86 GLU A O 1
ATOM 666 N N . GLY A 1 87 ? 15.526 12.383 -7.622 1.00 51.88 87 GLY A N 1
ATOM 667 C CA . GLY A 1 87 ? 16.336 13.258 -6.764 1.00 51.88 87 GLY A CA 1
ATOM 668 C C . GLY A 1 87 ? 15.834 13.575 -5.344 1.00 51.88 87 GLY A C 1
ATOM 669 O O . GLY A 1 87 ? 16.476 14.392 -4.690 1.00 51.88 87 GLY A O 1
ATOM 670 N N . THR A 1 88 ? 14.746 12.976 -4.828 1.00 53.50 88 THR A N 1
ATOM 671 C CA . THR A 1 88 ? 14.276 13.257 -3.442 1.00 53.50 88 THR A CA 1
ATOM 672 C C . THR A 1 88 ? 14.387 12.100 -2.439 1.00 53.50 88 THR A C 1
ATOM 674 O O . THR A 1 88 ? 14.217 12.330 -1.244 1.00 53.50 88 THR A O 1
ATOM 677 N N . VAL A 1 89 ? 14.710 10.881 -2.884 1.00 59.97 89 VAL A N 1
ATOM 678 C CA . VAL A 1 89 ? 14.982 9.688 -2.049 1.00 59.97 89 VAL A CA 1
ATOM 679 C C . VAL A 1 89 ? 16.010 8.812 -2.785 1.00 59.97 89 VAL A C 1
ATOM 681 O O . VAL A 1 89 ? 16.059 8.876 -4.013 1.00 59.97 89 VAL A O 1
ATOM 684 N N . ASP A 1 90 ? 16.773 7.967 -2.077 1.00 58.56 90 ASP A N 1
ATOM 685 C CA . ASP A 1 90 ? 17.668 6.912 -2.614 1.00 58.56 90 ASP A CA 1
ATOM 686 C C . ASP A 1 90 ? 16.932 5.801 -3.407 1.00 58.56 90 ASP A C 1
ATOM 688 O O . ASP A 1 90 ? 17.259 4.617 -3.325 1.00 58.56 90 ASP A O 1
ATOM 692 N N . LEU A 1 91 ? 15.892 6.148 -4.161 1.00 61.22 91 LEU A N 1
ATOM 693 C CA . LEU A 1 91 ? 15.304 5.262 -5.152 1.00 61.22 91 LEU A CA 1
ATOM 694 C C . LEU A 1 91 ? 16.196 5.247 -6.379 1.00 61.22 91 LEU A C 1
ATOM 696 O O . LEU A 1 91 ? 16.420 6.279 -7.014 1.00 61.22 91 LEU A O 1
ATOM 700 N N . LYS A 1 92 ? 16.646 4.054 -6.760 1.00 63.59 92 LYS A N 1
ATOM 701 C CA . LYS A 1 92 ? 17.439 3.890 -7.980 1.00 63.59 92 LYS A CA 1
ATOM 702 C C . LYS A 1 92 ? 16.632 4.213 -9.240 1.00 63.59 92 LYS A C 1
ATOM 704 O O . LYS A 1 92 ? 17.227 4.654 -10.221 1.00 63.59 92 LYS A O 1
ATOM 709 N N . LYS A 1 93 ? 15.308 3.981 -9.243 1.00 69.81 93 LYS A N 1
ATOM 710 C CA . LYS A 1 93 ? 14.420 4.264 -10.386 1.00 69.81 93 LYS A CA 1
ATOM 711 C C . LYS A 1 93 ? 12.931 4.257 -9.984 1.00 69.81 93 LYS A C 1
ATOM 713 O O . LYS A 1 93 ? 12.536 3.402 -9.196 1.00 69.81 93 LYS A O 1
ATOM 718 N N . PRO A 1 94 ? 12.067 5.124 -10.551 1.00 77.06 94 PRO A N 1
ATOM 719 C CA . PRO A 1 94 ? 10.616 4.958 -10.427 1.00 77.06 94 PRO A CA 1
ATOM 720 C C . PRO A 1 94 ? 10.133 3.661 -11.106 1.00 77.06 94 PRO A C 1
ATOM 722 O O . PRO A 1 94 ? 10.637 3.284 -12.165 1.00 77.06 94 PRO A O 1
ATOM 725 N N . CYS A 1 95 ? 9.125 3.007 -10.522 1.00 82.44 95 CYS A N 1
ATOM 726 C CA . CYS A 1 95 ? 8.496 1.793 -11.057 1.00 82.44 95 CYS A CA 1
ATOM 727 C C . CYS A 1 95 ? 7.071 2.037 -11.573 1.00 82.44 95 CYS A C 1
ATOM 729 O O . CYS A 1 95 ? 6.436 3.054 -11.265 1.00 82.44 95 CYS A O 1
ATOM 731 N N . TYR A 1 96 ? 6.551 1.086 -12.350 1.00 85.00 96 TYR A N 1
ATOM 732 C CA . TYR A 1 96 ? 5.204 1.163 -12.897 1.00 85.00 96 TYR A CA 1
ATOM 733 C C . TYR A 1 96 ? 4.153 0.820 -11.839 1.00 85.00 96 TYR A C 1
ATOM 735 O O . TYR A 1 96 ? 4.411 0.151 -10.842 1.00 85.00 96 TYR A O 1
ATOM 743 N N . PHE A 1 97 ? 2.911 1.248 -12.069 1.00 86.12 97 PHE A N 1
ATOM 744 C CA . PHE A 1 97 ? 1.792 0.853 -11.207 1.00 86.12 97 PHE A CA 1
ATOM 745 C C . PHE A 1 97 ? 1.566 -0.661 -11.169 1.00 86.12 97 PHE A C 1
ATOM 747 O O . PHE A 1 97 ? 1.082 -1.171 -10.160 1.00 86.12 97 PHE A O 1
ATOM 754 N N . LEU A 1 98 ? 1.881 -1.361 -12.263 1.00 86.81 98 LEU A N 1
ATOM 755 C CA . LEU A 1 98 ? 1.788 -2.814 -12.321 1.00 86.81 98 LEU A CA 1
ATOM 756 C C . LEU A 1 98 ? 2.710 -3.462 -11.283 1.00 86.81 98 LEU A C 1
ATOM 758 O O . LEU A 1 98 ? 2.259 -4.340 -10.554 1.00 86.81 98 LEU A O 1
ATOM 762 N N . ASP A 1 99 ? 3.942 -2.964 -11.149 1.00 89.69 99 ASP A N 1
ATOM 763 C CA . ASP A 1 99 ? 4.905 -3.450 -10.154 1.00 89.69 99 ASP A CA 1
ATOM 764 C C . ASP A 1 99 ? 4.362 -3.276 -8.735 1.00 89.69 99 ASP A C 1
ATOM 766 O O . ASP A 1 99 ? 4.394 -4.206 -7.931 1.00 89.69 99 ASP A O 1
ATOM 770 N N . LYS A 1 100 ? 3.763 -2.112 -8.455 1.00 92.62 100 LYS A N 1
ATOM 771 C CA . LYS A 1 100 ? 3.123 -1.825 -7.164 1.00 92.62 100 LYS A CA 1
A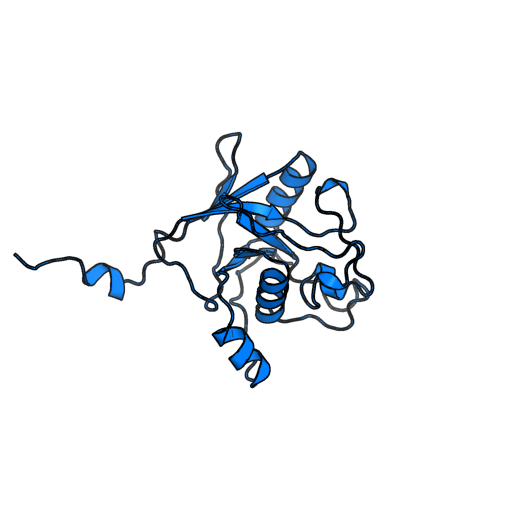TOM 772 C C . LYS A 1 100 ? 2.022 -2.832 -6.858 1.00 92.62 100 LYS A C 1
ATOM 774 O O . LYS A 1 100 ? 2.025 -3.437 -5.793 1.00 92.62 100 LYS A O 1
ATOM 779 N N . ALA A 1 101 ? 1.099 -3.037 -7.798 1.00 92.44 101 ALA A N 1
ATOM 780 C CA . ALA A 1 101 ? -0.004 -3.975 -7.622 1.00 92.44 101 ALA A CA 1
ATOM 781 C C . ALA A 1 101 ? 0.491 -5.418 -7.453 1.00 92.44 101 ALA A C 1
ATOM 783 O O . ALA A 1 101 ? 0.014 -6.136 -6.573 1.00 92.44 101 ALA A O 1
ATOM 784 N N . TRP A 1 102 ? 1.485 -5.822 -8.241 1.00 93.75 102 TRP A N 1
ATOM 785 C CA . TRP A 1 102 ? 2.100 -7.138 -8.146 1.00 93.75 102 TRP A CA 1
ATOM 786 C C . TRP A 1 102 ? 2.752 -7.369 -6.777 1.00 93.75 102 TRP A C 1
ATOM 788 O O . TRP A 1 102 ? 2.431 -8.338 -6.089 1.00 93.75 102 TRP A O 1
ATOM 798 N N . ASN A 1 103 ? 3.599 -6.445 -6.323 1.00 95.69 103 ASN A N 1
ATOM 799 C CA . ASN A 1 103 ? 4.296 -6.567 -5.043 1.00 95.69 103 ASN A CA 1
ATOM 800 C C . ASN A 1 103 ? 3.336 -6.466 -3.845 1.00 95.69 103 ASN A C 1
ATOM 802 O O . ASN A 1 103 ? 3.506 -7.188 -2.861 1.00 95.69 103 ASN A O 1
ATOM 806 N N . SER A 1 104 ? 2.275 -5.655 -3.934 1.00 96.12 104 SER A N 1
ATOM 807 C CA . SER A 1 104 ? 1.189 -5.648 -2.945 1.00 96.12 104 SER A CA 1
ATOM 808 C C . SER A 1 104 ? 0.456 -6.991 -2.882 1.00 96.12 104 SER A C 1
ATOM 810 O O . SER A 1 104 ? 0.151 -7.469 -1.788 1.00 96.12 104 SER A O 1
ATOM 812 N N . GLN A 1 105 ? 0.185 -7.620 -4.032 1.00 96.00 105 GLN A N 1
ATOM 813 C CA . GLN A 1 105 ? -0.432 -8.947 -4.087 1.00 96.00 105 GLN A CA 1
ATOM 814 C C . GLN A 1 105 ? 0.457 -9.997 -3.414 1.00 96.00 105 GLN A C 1
ATOM 816 O O . GLN A 1 105 ? -0.037 -10.760 -2.584 1.00 96.00 105 GLN A O 1
ATOM 821 N N . LEU A 1 106 ? 1.758 -10.008 -3.720 1.00 96.00 106 LEU A N 1
ATOM 822 C CA . LEU A 1 106 ? 2.719 -10.926 -3.099 1.00 96.00 106 LEU A CA 1
ATOM 823 C C . LEU A 1 106 ? 2.812 -10.739 -1.579 1.00 96.00 106 LEU A C 1
ATOM 825 O O . LEU A 1 106 ? 2.947 -11.717 -0.847 1.00 96.00 106 LEU A O 1
ATOM 829 N N . ALA A 1 107 ? 2.672 -9.503 -1.095 1.00 96.94 107 ALA A N 1
ATOM 830 C CA . ALA A 1 107 ? 2.612 -9.206 0.334 1.00 96.94 107 ALA A CA 1
ATOM 831 C C . ALA A 1 107 ? 1.301 -9.660 1.002 1.00 96.94 107 ALA A C 1
ATOM 833 O O . ALA A 1 107 ? 1.209 -9.616 2.225 1.00 96.94 107 ALA A O 1
ATOM 834 N N . GLY A 1 108 ? 0.289 -10.088 0.238 1.00 96.44 108 GLY A N 1
ATOM 835 C CA . GLY A 1 108 ? -0.992 -10.581 0.749 1.00 96.44 108 GLY A CA 1
ATOM 836 C C . GLY A 1 108 ? -2.127 -9.554 0.756 1.00 96.44 108 GLY A C 1
ATOM 837 O O . GLY A 1 108 ? -3.167 -9.809 1.371 1.00 96.44 108 GLY A O 1
ATOM 838 N N . ALA A 1 109 ? -1.986 -8.417 0.068 1.00 96.44 109 ALA A N 1
ATOM 839 C CA . ALA A 1 109 ? -3.080 -7.456 -0.085 1.00 96.44 109 ALA A CA 1
ATOM 840 C C . ALA A 1 109 ? -4.261 -8.046 -0.888 1.00 96.44 109 ALA A C 1
ATOM 842 O O . ALA A 1 109 ? -4.134 -9.052 -1.588 1.00 96.44 109 ALA A O 1
ATOM 843 N N . ASP A 1 110 ? -5.438 -7.435 -0.766 1.00 93.81 110 ASP A N 1
ATOM 844 C CA . ASP A 1 110 ? -6.641 -7.738 -1.556 1.00 93.81 110 ASP A CA 1
ATOM 845 C C . ASP A 1 110 ? -6.978 -6.611 -2.550 1.00 93.81 110 ASP A C 1
ATOM 847 O O . ASP A 1 110 ? -7.709 -6.835 -3.516 1.00 93.81 110 ASP A O 1
ATOM 851 N N . ALA A 1 111 ? -6.428 -5.413 -2.333 1.00 92.19 111 ALA A N 1
ATOM 852 C CA . ALA A 1 111 ? -6.395 -4.307 -3.287 1.00 92.19 111 ALA A CA 1
ATOM 853 C C . ALA A 1 111 ? -5.246 -3.344 -2.961 1.00 92.19 111 ALA A C 1
ATOM 855 O O . ALA A 1 111 ? -4.711 -3.360 -1.849 1.00 92.19 111 ALA A O 1
ATOM 856 N N . VAL A 1 112 ? -4.908 -2.479 -3.918 1.00 93.62 112 VAL A N 1
ATOM 857 C CA . VAL A 1 112 ? -3.941 -1.392 -3.737 1.00 93.62 112 VAL A CA 1
ATOM 858 C C . VAL A 1 112 ? -4.532 -0.043 -4.157 1.00 93.62 112 VAL A C 1
ATOM 860 O O . VAL A 1 112 ? -5.186 0.077 -5.194 1.00 93.62 112 VAL A O 1
ATOM 863 N N . LEU A 1 113 ? -4.292 0.984 -3.348 1.00 92.62 113 LEU A N 1
ATOM 864 C CA . LEU A 1 113 ? -4.531 2.386 -3.660 1.00 92.62 113 LEU A CA 1
ATOM 865 C C . LEU A 1 113 ? -3.184 3.097 -3.733 1.00 92.62 113 LEU A C 1
ATOM 867 O O . LEU A 1 113 ? -2.411 3.080 -2.778 1.00 92.62 113 LEU A O 1
ATOM 871 N N . VAL A 1 114 ? -2.905 3.740 -4.857 1.00 92.19 114 VAL A N 1
ATOM 872 C CA . VAL A 1 114 ? -1.699 4.537 -5.052 1.00 92.19 114 VAL A CA 1
ATOM 873 C C . VAL A 1 114 ? -2.060 6.010 -4.895 1.00 92.19 114 VAL A C 1
ATOM 875 O O . VAL A 1 114 ? -3.001 6.493 -5.519 1.00 92.19 114 VAL A O 1
ATOM 878 N N . VAL A 1 115 ? -1.326 6.731 -4.056 1.00 91.38 115 VAL A N 1
ATOM 879 C CA . VAL A 1 115 ? -1.508 8.164 -3.810 1.00 91.38 115 VAL A CA 1
ATOM 880 C C . VAL A 1 115 ? -0.739 8.956 -4.857 1.00 91.38 115 VAL A C 1
ATOM 882 O O . VAL A 1 115 ? 0.462 8.741 -5.032 1.00 91.38 115 VAL A O 1
ATOM 885 N N . ASN A 1 116 ? -1.418 9.872 -5.547 1.00 86.69 116 ASN A N 1
ATOM 886 C CA . ASN A 1 116 ? -0.786 10.746 -6.530 1.00 86.69 116 ASN A CA 1
ATOM 887 C C . ASN A 1 116 ? 0.207 11.721 -5.866 1.00 86.69 116 ASN A C 1
ATOM 889 O O . ASN A 1 116 ? 0.013 12.140 -4.728 1.00 86.69 116 ASN A O 1
ATOM 893 N N . ASP A 1 117 ? 1.252 12.120 -6.590 1.00 82.25 117 ASP A N 1
ATOM 894 C CA . ASP A 1 117 ? 2.320 13.012 -6.105 1.00 82.25 117 ASP A CA 1
ATOM 895 C C . ASP A 1 117 ? 2.130 14.487 -6.526 1.00 82.25 117 ASP A C 1
ATOM 897 O O . ASP A 1 117 ? 2.980 15.336 -6.249 1.00 82.25 117 ASP A O 1
ATOM 901 N N . ARG A 1 118 ? 1.041 14.795 -7.239 1.00 75.12 118 ARG A N 1
ATOM 902 C CA . ARG A 1 118 ? 0.671 16.141 -7.697 1.00 75.12 118 ARG A CA 1
ATOM 903 C C . ARG A 1 118 ? -0.838 16.336 -7.701 1.00 75.12 118 ARG A C 1
ATOM 905 O O . ARG A 1 118 ? -1.593 15.384 -7.908 1.00 75.12 118 ARG A O 1
ATOM 912 N N . GLU A 1 119 ? -1.245 17.587 -7.553 1.00 67.75 119 GLU A N 1
ATOM 913 C CA . GLU A 1 119 ? -2.581 18.043 -7.925 1.00 67.75 119 GLU A CA 1
ATOM 914 C C . GLU A 1 119 ? -2.763 17.922 -9.452 1.00 67.75 119 GLU A C 1
ATOM 916 O O . GLU A 1 119 ? -1.806 18.083 -10.218 1.00 67.75 119 GLU A O 1
ATOM 921 N N . GLY A 1 120 ? -3.974 17.592 -9.904 1.00 63.09 120 GLY A N 1
ATOM 922 C CA . GLY A 1 120 ? -4.302 17.388 -11.320 1.00 63.09 120 GLY A CA 1
ATOM 923 C C . GLY A 1 120 ? -4.816 15.983 -11.645 1.00 63.09 120 GLY A C 1
ATOM 924 O O . GLY A 1 120 ? -4.992 15.150 -10.753 1.00 63.09 120 GLY A O 1
ATOM 925 N N . ASP A 1 121 ? -5.070 15.737 -12.935 1.00 57.47 121 ASP A N 1
ATOM 926 C CA . ASP A 1 121 ? -5.754 14.531 -13.410 1.00 57.47 121 ASP A CA 1
ATOM 927 C C . ASP A 1 121 ? -5.072 13.236 -12.964 1.00 57.47 121 ASP A C 1
ATOM 929 O O . ASP A 1 121 ? -3.845 13.063 -13.013 1.00 57.47 121 ASP A O 1
ATOM 933 N N . LEU A 1 122 ? -5.915 12.286 -12.568 1.00 61.00 122 LEU A N 1
ATOM 934 C CA . LEU A 1 122 ? -5.519 10.933 -12.228 1.00 61.00 122 LEU A CA 1
ATOM 935 C C . LEU A 1 122 ? -5.087 10.229 -13.523 1.00 61.00 122 LEU A C 1
ATOM 937 O O . LEU A 1 122 ? -5.891 9.625 -14.228 1.00 61.00 122 LEU A O 1
ATOM 941 N N . SER A 1 123 ? -3.805 10.355 -13.876 1.00 58.25 123 SER A N 1
ATOM 942 C CA . SER A 1 123 ? -3.253 9.747 -15.087 1.00 58.25 123 SER A CA 1
ATOM 943 C C . SER A 1 123 ? -3.397 8.227 -15.007 1.00 58.25 123 SER A C 1
ATOM 945 O O . SER A 1 123 ? -2.833 7.617 -14.092 1.00 58.25 123 SER A O 1
ATOM 947 N N . THR A 1 124 ? -4.107 7.617 -15.959 1.00 52.81 124 THR A N 1
ATOM 948 C CA . THR A 1 124 ? -4.215 6.158 -16.067 1.00 52.81 124 THR A CA 1
ATOM 949 C C . THR A 1 124 ? -2.826 5.550 -16.189 1.00 52.81 124 THR A C 1
ATOM 951 O O . THR A 1 124 ? -1.989 6.026 -16.958 1.00 52.81 124 THR A O 1
ATOM 954 N N . ALA A 1 125 ? -2.574 4.513 -15.404 1.00 57.62 125 ALA A N 1
ATOM 955 C CA . ALA A 1 125 ? -1.295 3.836 -15.378 1.00 57.62 125 ALA A CA 1
ATOM 956 C C . ALA A 1 125 ? -0.919 3.274 -16.759 1.00 57.62 125 ALA A C 1
ATOM 958 O O . ALA A 1 125 ? -1.704 2.580 -17.401 1.00 57.62 125 ALA A O 1
ATOM 959 N N . VAL A 1 126 ? 0.297 3.587 -17.205 1.00 60.34 126 VAL A N 1
ATOM 960 C CA . VAL A 1 126 ? 0.883 3.012 -18.416 1.00 60.34 126 VAL A CA 1
ATOM 961 C C . VAL A 1 126 ? 1.430 1.637 -18.050 1.00 60.34 126 VAL A C 1
ATOM 963 O O . VAL A 1 126 ? 2.236 1.519 -17.126 1.00 60.34 126 VAL A O 1
ATOM 966 N N . VAL A 1 127 ? 0.970 0.606 -18.752 1.00 63.12 127 VAL A N 1
ATOM 967 C CA . VAL A 1 127 ? 1.531 -0.743 -18.657 1.00 63.12 127 VAL A CA 1
ATOM 968 C C . VAL A 1 127 ? 2.727 -0.823 -19.614 1.00 63.12 127 VAL A C 1
ATOM 970 O O . VAL A 1 127 ? 2.579 -0.442 -20.779 1.00 63.12 127 VAL A O 1
ATOM 973 N N . PRO A 1 128 ? 3.898 -1.305 -19.166 1.00 65.75 128 PRO A N 1
ATOM 974 C CA . PRO A 1 128 ? 5.020 -1.592 -20.058 1.00 65.75 128 PRO A CA 1
ATOM 975 C C . PRO A 1 128 ? 4.633 -2.630 -21.114 1.00 65.75 128 PRO A C 1
ATOM 977 O O . PRO A 1 128 ? 3.890 -3.566 -20.830 1.00 65.75 128 PRO A O 1
ATOM 980 N N . GLN A 1 129 ? 5.148 -2.490 -22.333 1.00 64.81 129 GLN A N 1
ATOM 981 C CA . GLN A 1 129 ? 4.927 -3.463 -23.407 1.00 64.81 129 GLN A CA 1
ATOM 982 C C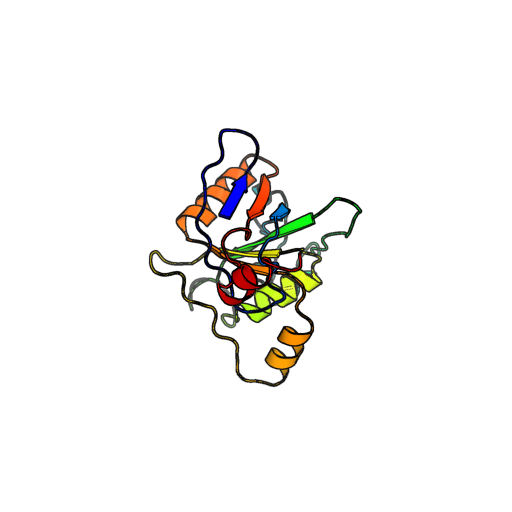 . GLN A 1 129 ? 6.088 -4.463 -23.478 1.00 64.81 129 GLN A C 1
ATOM 984 O O . GLN A 1 129 ? 6.802 -4.521 -24.475 1.00 64.81 129 GLN A O 1
ATOM 989 N N . ASP A 1 130 ? 6.298 -5.226 -22.406 1.00 73.12 130 ASP A N 1
ATOM 990 C CA . ASP A 1 130 ? 7.265 -6.327 -22.369 1.00 73.12 130 ASP A CA 1
ATOM 991 C C . ASP A 1 130 ? 6.629 -7.631 -21.850 1.00 73.12 130 ASP A C 1
ATOM 993 O O . ASP A 1 130 ? 5.527 -7.638 -21.293 1.00 73.12 130 ASP A O 1
ATOM 997 N N . GLU A 1 131 ? 7.302 -8.763 -22.084 1.00 60.34 131 GLU A N 1
ATOM 998 C CA . GLU A 1 131 ? 6.791 -10.094 -21.723 1.00 60.34 131 GLU A CA 1
ATOM 999 C C . GLU A 1 131 ? 6.617 -10.280 -20.206 1.00 60.34 131 GLU A C 1
ATOM 1001 O O . GLU A 1 131 ? 5.714 -10.999 -19.768 1.00 60.34 131 GLU A O 1
ATOM 1006 N N . GLY A 1 132 ? 7.448 -9.615 -19.394 1.00 70.25 132 GLY A N 1
ATOM 1007 C CA . GLY A 1 132 ? 7.356 -9.655 -17.935 1.00 70.25 132 GLY A CA 1
ATOM 1008 C C . GLY A 1 132 ? 6.068 -9.002 -17.441 1.00 70.25 132 GLY A C 1
ATOM 1009 O O . GLY A 1 132 ? 5.313 -9.614 -16.680 1.00 70.25 132 GLY A O 1
ATOM 1010 N N . ALA A 1 133 ? 5.765 -7.814 -17.965 1.00 73.88 133 ALA A N 1
ATOM 1011 C CA . ALA A 1 133 ? 4.522 -7.105 -17.699 1.00 73.88 133 ALA A CA 1
ATOM 1012 C C . ALA A 1 133 ? 3.292 -7.901 -18.167 1.00 73.88 133 ALA A C 1
ATOM 1014 O O . ALA A 1 133 ? 2.291 -7.972 -17.451 1.00 73.88 133 ALA A O 1
ATOM 1015 N N . ALA A 1 134 ? 3.362 -8.562 -19.328 1.00 68.50 134 ALA A N 1
ATOM 1016 C CA . ALA A 1 134 ? 2.268 -9.397 -19.826 1.00 68.50 134 ALA A CA 1
ATOM 1017 C C . ALA A 1 134 ? 1.941 -10.563 -18.877 1.00 68.50 134 ALA A C 1
ATOM 1019 O O . ALA A 1 134 ? 0.768 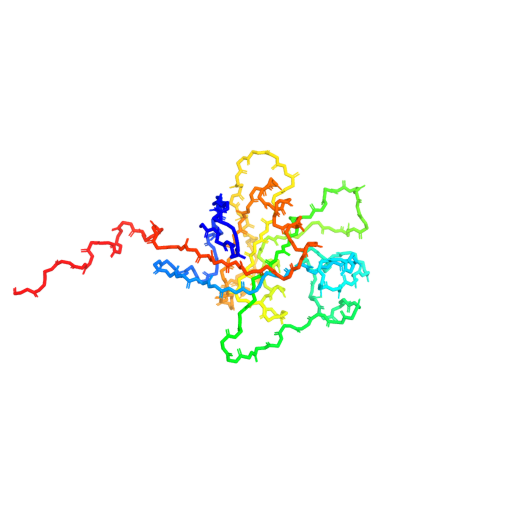-10.837 -18.614 1.00 68.50 134 ALA A O 1
ATOM 1020 N N . ARG A 1 135 ? 2.963 -11.221 -18.318 1.00 70.50 135 ARG A N 1
ATOM 1021 C CA . ARG A 1 135 ? 2.776 -12.307 -17.346 1.00 70.50 135 ARG A CA 1
ATOM 1022 C C . ARG A 1 135 ? 2.231 -11.800 -16.011 1.00 70.50 135 ARG A C 1
ATOM 1024 O O . ARG A 1 135 ? 1.281 -12.374 -15.490 1.00 70.50 135 ARG A O 1
ATOM 1031 N N . GLN A 1 136 ? 2.777 -10.700 -15.488 1.00 77.62 136 GLN A N 1
ATOM 1032 C CA . GLN A 1 136 ? 2.256 -10.070 -14.270 1.00 77.62 136 GLN A CA 1
ATOM 1033 C C . GLN A 1 136 ? 0.777 -9.701 -14.418 1.00 77.62 136 GLN A C 1
ATOM 1035 O O . GLN A 1 136 ? 0.003 -9.918 -13.492 1.00 77.62 136 GLN A O 1
ATOM 1040 N N . LEU A 1 137 ? 0.363 -9.186 -15.580 1.00 77.62 137 LEU A N 1
ATOM 1041 C CA . LEU A 1 137 ? -1.038 -8.864 -15.852 1.00 77.62 137 LEU A CA 1
ATOM 1042 C C . LEU A 1 137 ? -1.962 -10.087 -15.821 1.00 77.62 137 LEU A C 1
ATOM 1044 O O . LEU A 1 137 ? -3.086 -9.963 -15.342 1.00 77.62 137 LEU A O 1
ATOM 1048 N N . GLN A 1 138 ? -1.512 -11.239 -16.328 1.00 79.38 138 GLN A N 1
ATOM 1049 C CA . GLN A 1 138 ? -2.301 -12.478 -16.316 1.00 79.38 138 GLN A CA 1
ATOM 1050 C C . GLN A 1 138 ? -2.530 -13.001 -14.891 1.00 79.38 138 GLN A C 1
ATOM 1052 O O . GLN A 1 138 ? -3.627 -13.462 -14.581 1.00 79.38 138 GLN A O 1
ATOM 1057 N N . ASP A 1 139 ? -1.525 -12.875 -14.021 1.00 86.12 139 ASP A N 1
ATOM 1058 C CA . ASP A 1 139 ? -1.552 -13.402 -12.651 1.00 86.12 139 ASP A CA 1
ATOM 1059 C C . ASP A 1 139 ? -2.050 -12.377 -11.606 1.00 86.12 139 ASP A C 1
ATOM 1061 O O . ASP A 1 139 ? -2.196 -12.696 -10.419 1.00 86.12 139 ASP A O 1
ATOM 1065 N N . LEU A 1 140 ? -2.309 -11.125 -12.002 1.00 87.12 140 LEU A N 1
ATOM 1066 C CA . LEU A 1 140 ? -2.778 -10.075 -11.098 1.00 87.12 140 LEU A CA 1
ATOM 1067 C C . LEU A 1 140 ? -4.280 -10.220 -10.811 1.00 87.12 140 LEU A C 1
ATOM 1069 O O . LEU A 1 140 ? -5.141 -9.950 -11.647 1.00 87.12 140 LEU A O 1
ATOM 1073 N N . THR A 1 141 ? -4.601 -10.580 -9.572 1.00 89.00 141 THR A N 1
ATOM 1074 C CA . THR A 1 141 ? -5.973 -10.837 -9.103 1.00 89.00 141 THR A CA 1
ATOM 1075 C C . THR A 1 141 ? -6.538 -9.726 -8.221 1.00 89.00 141 THR A C 1
ATOM 1077 O O . THR A 1 141 ? -7.756 -9.651 -8.031 1.00 89.00 141 THR A O 1
ATOM 1080 N N . ILE A 1 142 ? -5.679 -8.857 -7.679 1.00 88.69 142 ILE A N 1
ATOM 1081 C CA . ILE A 1 142 ? -6.102 -7.720 -6.859 1.00 88.69 142 ILE A CA 1
ATOM 1082 C C . ILE A 1 142 ? -6.489 -6.528 -7.730 1.00 88.69 142 ILE A C 1
ATOM 1084 O O . ILE A 1 142 ? -5.963 -6.325 -8.823 1.00 88.69 142 ILE A O 1
ATOM 1088 N N . SER A 1 143 ? -7.398 -5.703 -7.224 1.00 84.81 143 SER A N 1
ATOM 1089 C CA . SER A 1 143 ? -7.750 -4.452 -7.891 1.00 84.81 143 SER A CA 1
ATOM 1090 C C . SER A 1 143 ? -6.791 -3.334 -7.486 1.00 84.81 143 SER A C 1
ATOM 1092 O O . SER A 1 143 ? -6.354 -3.266 -6.335 1.00 84.81 143 SER A O 1
ATOM 1094 N N . ALA A 1 144 ? -6.501 -2.436 -8.423 1.00 86.56 144 ALA A N 1
ATOM 1095 C CA . ALA A 1 144 ? -5.632 -1.286 -8.214 1.00 86.56 144 ALA A CA 1
ATOM 1096 C C . ALA A 1 144 ? -6.358 0.023 -8.560 1.00 86.56 144 ALA A C 1
ATOM 1098 O O . ALA A 1 144 ? -7.156 0.080 -9.498 1.00 86.56 144 ALA A O 1
ATOM 1099 N N . GLY A 1 145 ? -6.079 1.089 -7.814 1.00 84.88 145 GLY A N 1
ATOM 1100 C CA . GLY A 1 145 ? -6.609 2.425 -8.082 1.00 84.88 145 GLY A CA 1
ATOM 1101 C C . GLY A 1 145 ? -5.611 3.522 -7.737 1.00 84.88 145 GLY A C 1
ATOM 1102 O O . GLY A 1 145 ? -4.711 3.319 -6.929 1.00 84.88 145 GLY A O 1
ATOM 1103 N N . LEU A 1 146 ? -5.776 4.682 -8.358 1.00 85.12 146 LEU A N 1
ATOM 1104 C CA . LEU A 1 146 ? -5.071 5.922 -8.070 1.00 85.12 146 LEU A CA 1
ATOM 1105 C C . LEU A 1 146 ? -6.031 6.892 -7.370 1.00 85.12 146 LEU A C 1
ATOM 1107 O O . LEU A 1 146 ? -7.155 7.095 -7.830 1.00 85.12 146 LEU A O 1
ATOM 1111 N N . ILE A 1 147 ? -5.583 7.495 -6.273 1.00 87.25 147 ILE A N 1
ATOM 1112 C CA . ILE A 1 147 ? -6.325 8.521 -5.526 1.00 87.25 147 ILE A CA 1
ATOM 1113 C C . ILE A 1 147 ? -5.573 9.844 -5.535 1.00 87.25 147 ILE A C 1
ATOM 1115 O O . ILE A 1 147 ? -4.361 9.878 -5.771 1.00 87.25 147 ILE A O 1
ATOM 1119 N N . SER A 1 148 ? -6.287 10.939 -5.278 1.00 85.62 148 SER A N 1
ATOM 1120 C CA . SER A 1 148 ? -5.669 12.260 -5.227 1.00 85.62 148 SER A CA 1
ATOM 1121 C C . SER A 1 148 ? -4.655 12.366 -4.079 1.00 85.62 148 SER A C 1
ATOM 1123 O O . SER A 1 148 ? -4.688 11.608 -3.103 1.00 85.62 148 SER A O 1
ATOM 1125 N N . GLN A 1 149 ? -3.741 13.333 -4.188 1.00 86.69 149 GLN A N 1
ATOM 1126 C CA . GLN A 1 149 ? -2.796 13.644 -3.114 1.00 86.69 149 GLN A CA 1
ATOM 1127 C C . GLN A 1 149 ? -3.532 14.034 -1.820 1.00 86.69 149 GLN A C 1
ATOM 1129 O O . GLN A 1 149 ? -3.130 13.618 -0.731 1.00 86.69 149 GLN A O 1
ATOM 1134 N N . GLN A 1 150 ? -4.624 14.795 -1.947 1.00 86.81 150 GLN A N 1
ATOM 1135 C CA . GLN A 1 150 ? -5.438 15.259 -0.827 1.00 86.81 150 GLN A CA 1
ATOM 1136 C C . GLN A 1 150 ? -6.104 14.087 -0.094 1.00 86.81 150 GLN A C 1
ATOM 1138 O O . GLN A 1 150 ? -5.978 13.982 1.126 1.00 86.81 150 GLN A O 1
ATOM 1143 N N . ASP A 1 151 ? -6.719 13.159 -0.828 1.00 88.19 151 ASP A N 1
ATOM 1144 C CA . ASP A 1 151 ? -7.387 11.993 -0.237 1.00 88.19 151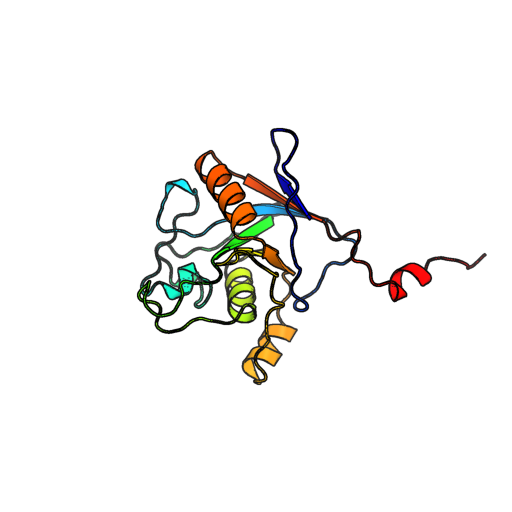 ASP A CA 1
ATOM 1145 C C . ASP A 1 151 ? -6.379 11.069 0.453 1.00 88.19 151 ASP A C 1
ATOM 1147 O O . ASP A 1 151 ? -6.605 10.589 1.567 1.00 88.19 151 ASP A O 1
ATOM 1151 N N . GLY A 1 152 ? -5.215 10.866 -0.174 1.00 91.38 152 GLY A N 1
ATOM 1152 C CA . GLY A 1 152 ? -4.117 10.120 0.431 1.00 91.38 152 GLY A CA 1
ATOM 1153 C C . GLY A 1 152 ? -3.617 10.759 1.728 1.00 91.38 152 GLY A C 1
ATOM 1154 O O . GLY A 1 152 ? -3.379 10.047 2.706 1.00 91.38 152 GLY A O 1
ATOM 1155 N N . ALA A 1 153 ? -3.499 12.089 1.776 1.00 91.69 153 ALA A N 1
ATOM 1156 C CA . ALA A 1 153 ? -3.132 12.812 2.992 1.00 91.69 153 ALA A CA 1
ATOM 1157 C C . ALA A 1 153 ? -4.186 12.637 4.099 1.00 91.69 153 ALA A C 1
ATOM 1159 O O . ALA A 1 153 ? -3.826 12.370 5.249 1.00 91.69 153 ALA A O 1
ATOM 1160 N N . SER A 1 154 ? -5.477 12.704 3.760 1.00 90.81 154 SER A N 1
ATOM 1161 C CA . SER A 1 154 ? -6.570 12.452 4.706 1.00 90.81 154 SER A CA 1
ATOM 1162 C C . SER A 1 154 ? -6.533 11.032 5.278 1.00 90.81 154 SER A C 1
ATOM 1164 O O . SER A 1 154 ? -6.614 10.866 6.496 1.00 90.81 154 SER A O 1
ATOM 1166 N N . LEU A 1 155 ? -6.345 10.006 4.442 1.00 92.69 155 LEU A N 1
ATOM 1167 C CA . LEU A 1 155 ? -6.246 8.612 4.895 1.00 92.69 155 LEU A CA 1
ATOM 1168 C C . LEU A 1 155 ? -5.037 8.379 5.810 1.00 92.69 155 LEU A C 1
ATOM 1170 O O . LEU A 1 155 ? -5.159 7.725 6.846 1.00 92.69 155 LEU A O 1
ATOM 1174 N N . LYS A 1 156 ? -3.877 8.953 5.474 1.00 94.75 156 LYS A N 1
ATOM 1175 C CA . LYS A 1 156 ? -2.671 8.885 6.313 1.00 94.75 156 LYS A CA 1
ATOM 1176 C C . LYS A 1 156 ? -2.876 9.572 7.662 1.00 94.75 156 LYS A C 1
ATOM 1178 O O . LYS A 1 156 ? -2.484 9.028 8.692 1.00 94.75 156 LYS A O 1
ATOM 1183 N N . ALA A 1 157 ? -3.525 10.735 7.679 1.00 93.75 157 ALA A N 1
ATOM 1184 C CA . ALA A 1 157 ? -3.851 11.432 8.920 1.00 93.75 157 ALA A CA 1
ATOM 1185 C C . ALA A 1 157 ? -4.808 10.621 9.812 1.00 93.75 157 ALA A C 1
ATOM 1187 O O . ALA A 1 157 ? -4.686 10.674 11.035 1.00 93.75 157 ALA A O 1
ATOM 1188 N N . LEU A 1 158 ? -5.737 9.861 9.221 1.00 92.44 158 LEU A N 1
ATOM 1189 C CA . LEU A 1 158 ? -6.605 8.936 9.954 1.00 92.44 158 LEU A CA 1
ATOM 1190 C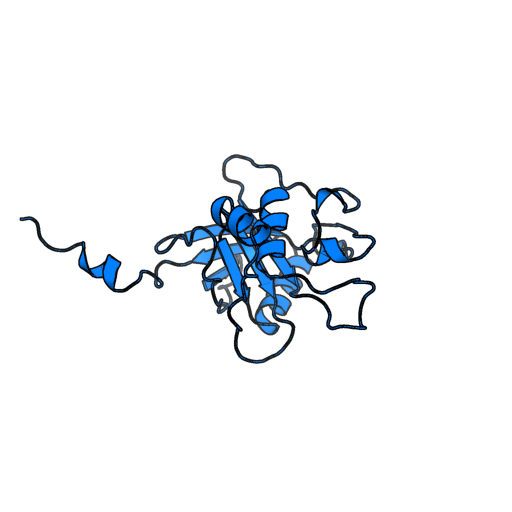 C . LEU A 1 158 ? -5.824 7.736 10.506 1.00 92.44 158 LEU A C 1
ATOM 1192 O O . LEU A 1 158 ? -5.986 7.416 11.679 1.00 92.44 158 LEU A O 1
ATOM 1196 N N . LEU A 1 159 ? -4.922 7.137 9.719 1.00 94.56 159 LEU A N 1
ATOM 1197 C CA . LEU A 1 159 ? -4.079 6.019 10.169 1.00 94.56 159 LEU A CA 1
ATOM 1198 C C . LEU A 1 159 ? -3.222 6.369 11.390 1.00 94.56 159 LEU A C 1
ATOM 1200 O O . LEU A 1 159 ? -3.061 5.541 12.281 1.00 94.56 159 LEU A O 1
ATOM 1204 N N . LYS A 1 160 ? -2.729 7.610 11.477 1.00 94.56 160 LYS A N 1
ATOM 1205 C CA . LYS A 1 160 ? -1.991 8.093 12.658 1.00 94.56 160 LYS A CA 1
ATOM 1206 C C . LYS A 1 160 ? -2.831 8.160 13.936 1.00 94.56 160 LYS A C 1
ATOM 1208 O O . LYS A 1 160 ? -2.272 8.257 15.023 1.00 94.56 160 LYS A O 1
ATOM 1213 N N . LYS A 1 161 ? -4.161 8.145 13.819 1.00 94.06 161 LYS A N 1
ATOM 1214 C CA . LYS A 1 161 ? -5.095 8.145 14.956 1.00 94.06 161 LYS A CA 1
ATOM 1215 C C . LYS A 1 161 ? -5.527 6.735 15.358 1.00 94.06 161 LYS A C 1
ATOM 1217 O O . LYS A 1 161 ? -6.054 6.567 16.453 1.00 94.06 161 LYS A O 1
ATOM 1222 N N . GLY A 1 162 ? -5.316 5.738 14.499 1.00 92.31 162 GLY A N 1
ATOM 1223 C CA . GLY A 1 162 ? -5.675 4.350 14.760 1.00 92.31 162 GLY A CA 1
ATOM 1224 C C . GLY A 1 162 ? -5.970 3.551 13.487 1.00 92.31 162 GLY A C 1
ATOM 1225 O O . GLY A 1 162 ? -5.855 4.070 12.375 1.00 92.31 162 GLY A O 1
ATOM 1226 N N . PRO A 1 163 ? -6.354 2.271 13.631 1.00 92.38 163 PRO A N 1
ATOM 1227 C CA . PRO A 1 163 ? -6.697 1.415 12.502 1.00 92.38 163 PRO A CA 1
ATOM 1228 C C . PRO A 1 163 ? -7.842 1.989 11.662 1.00 92.38 163 PRO A C 1
ATOM 1230 O O . PRO A 1 163 ? -8.896 2.342 12.181 1.00 92.38 163 PRO A O 1
ATOM 1233 N N . VAL A 1 164 ? -7.652 2.015 10.345 1.00 91.62 164 VAL A N 1
ATOM 1234 C CA . VAL A 1 164 ? -8.645 2.505 9.384 1.00 91.62 164 VAL A CA 1
ATOM 1235 C C . VAL A 1 164 ? -9.199 1.322 8.599 1.00 91.62 164 VAL A C 1
ATOM 1237 O O . VAL A 1 164 ? -8.437 0.514 8.074 1.00 91.62 164 VAL A O 1
ATOM 1240 N N . THR A 1 165 ? -10.522 1.226 8.485 1.00 89.50 165 THR A N 1
ATOM 1241 C CA . THR A 1 165 ? -11.175 0.326 7.522 1.00 89.50 165 THR A CA 1
ATOM 1242 C C . THR A 1 165 ? -11.585 1.138 6.313 1.00 89.50 165 THR A C 1
ATOM 1244 O O . THR A 1 165 ? -12.190 2.192 6.475 1.00 89.50 165 THR A O 1
ATOM 1247 N N . VAL A 1 166 ? -11.267 0.642 5.122 1.00 87.19 166 VAL A N 1
ATOM 1248 C CA . VAL A 1 166 ? -11.692 1.219 3.850 1.00 87.19 166 VAL A CA 1
ATOM 1249 C C . VAL A 1 166 ? -12.677 0.292 3.139 1.00 87.19 166 VAL A C 1
ATOM 1251 O O . VAL A 1 166 ? -12.537 -0.928 3.216 1.00 87.19 166 VAL A O 1
ATOM 1254 N N . ALA A 1 167 ? -13.666 0.829 2.424 1.00 83.88 167 ALA A N 1
ATOM 1255 C CA . ALA A 1 167 ? -14.449 0.042 1.467 1.00 83.88 167 ALA A CA 1
ATOM 1256 C C . ALA A 1 167 ? -14.344 0.615 0.059 1.00 83.88 167 ALA A C 1
ATOM 1258 O O . ALA A 1 167 ? -14.626 1.782 -0.144 1.00 83.88 167 ALA A O 1
ATOM 1259 N N . LEU A 1 168 ? -13.942 -0.196 -0.912 1.00 80.12 168 LEU A N 1
ATOM 1260 C CA . LEU A 1 168 ? -13.892 0.149 -2.324 1.00 80.12 168 LEU A CA 1
ATOM 1261 C C . LEU A 1 168 ? -15.217 -0.245 -2.959 1.00 80.12 168 LEU A C 1
ATOM 1263 O O . LEU A 1 168 ? -15.513 -1.432 -3.085 1.00 80.12 168 LEU A O 1
ATOM 1267 N N . ASN A 1 169 ? -16.019 0.745 -3.331 1.00 74.56 169 ASN A N 1
ATOM 1268 C CA . ASN A 1 169 ? -17.261 0.519 -4.055 1.00 74.56 169 ASN A CA 1
ATOM 1269 C C . ASN A 1 169 ? -17.086 0.798 -5.550 1.00 74.56 169 ASN A C 1
ATOM 1271 O O . ASN A 1 169 ? -16.698 1.908 -5.943 1.00 74.56 169 ASN A O 1
ATOM 1275 N N . TRP A 1 170 ? -17.388 -0.226 -6.351 1.00 69.44 170 TRP A N 1
ATOM 1276 C CA . TRP A 1 170 ? -17.330 -0.241 -7.811 1.00 69.44 170 TRP A CA 1
ATOM 1277 C C . TRP A 1 170 ? -18.691 -0.575 -8.445 1.00 69.44 170 TRP A C 1
ATOM 1279 O O . TRP A 1 170 ? -18.748 -0.963 -9.616 1.00 69.44 170 TRP A O 1
ATOM 1289 N N . THR A 1 171 ? -19.794 -0.439 -7.696 1.00 62.34 171 THR A N 1
ATOM 1290 C CA . THR A 1 171 ? -21.152 -0.761 -8.169 1.00 62.34 171 THR A CA 1
ATOM 1291 C C . THR A 1 171 ? -21.587 0.071 -9.372 1.00 62.34 171 THR A C 1
ATOM 1293 O O . THR A 1 171 ? -22.282 -0.439 -10.249 1.00 62.34 171 THR A O 1
ATOM 1296 N N . ASP A 1 172 ? -21.117 1.314 -9.475 1.00 55.59 172 ASP A N 1
ATOM 1297 C CA . ASP A 1 172 ? -21.547 2.237 -10.533 1.00 55.59 172 ASP A CA 1
ATOM 1298 C C . ASP A 1 172 ? -20.708 2.155 -11.816 1.00 55.59 172 ASP A C 1
ATOM 1300 O O . ASP A 1 172 ? -21.093 2.717 -12.844 1.00 55.59 172 ASP A O 1
ATOM 1304 N N . LEU A 1 173 ? -19.609 1.390 -11.799 1.00 55.75 173 LEU A N 1
ATOM 1305 C CA . LEU A 1 173 ? -18.657 1.276 -12.911 1.00 55.75 173 LEU A CA 1
ATOM 1306 C C . LEU A 1 173 ? -18.950 0.116 -13.874 1.00 55.75 173 LEU A C 1
ATOM 1308 O O . LEU A 1 173 ? -18.123 -0.190 -14.728 1.00 55.75 173 LEU A O 1
ATOM 1312 N N . ILE A 1 174 ? -20.124 -0.518 -13.779 1.00 49.25 174 ILE A N 1
ATOM 1313 C CA . ILE A 1 174 ? -20.543 -1.562 -14.725 1.00 49.25 174 ILE A CA 1
ATOM 1314 C C . ILE A 1 174 ? -20.593 -0.960 -16.146 1.00 49.25 174 ILE A C 1
ATOM 1316 O O . ILE A 1 174 ? -21.401 -0.047 -16.380 1.00 49.25 174 ILE A O 1
ATOM 1320 N N . PRO A 1 175 ? -19.787 -1.464 -17.108 1.00 50.16 175 PRO A N 1
ATOM 1321 C CA . PRO A 1 175 ? -19.830 -1.005 -18.492 1.00 50.16 175 PRO A CA 1
ATOM 1322 C C . PRO A 1 175 ? -21.254 -1.106 -19.042 1.00 50.16 175 PRO A C 1
ATOM 1324 O O . PRO A 1 175 ? -21.951 -2.090 -18.787 1.00 50.16 175 PRO A O 1
ATOM 1327 N N . LYS A 1 176 ? -21.702 -0.120 -19.834 1.00 50.16 176 LYS A N 1
ATOM 1328 C CA . LYS A 1 176 ? -23.078 -0.090 -20.379 1.00 50.16 176 LYS A CA 1
ATOM 1329 C C . LYS A 1 176 ? -23.484 -1.408 -21.063 1.00 50.16 176 LYS A C 1
ATOM 1331 O O . LYS A 1 176 ? -24.643 -1.796 -20.967 1.00 50.16 176 LYS A O 1
ATOM 1336 N N . ALA A 1 177 ? -22.531 -2.121 -21.668 1.00 49.75 177 ALA A N 1
ATOM 1337 C CA . ALA A 1 177 ? -22.743 -3.425 -22.299 1.00 49.75 177 ALA A CA 1
ATOM 1338 C C . ALA A 1 177 ? -23.247 -4.519 -21.333 1.00 49.75 177 ALA A C 1
ATOM 1340 O O . ALA A 1 177 ? -24.049 -5.355 -21.733 1.00 49.75 177 ALA A O 1
ATOM 1341 N N . GLN A 1 178 ? -22.847 -4.497 -20.056 1.00 49.59 178 GLN A N 1
ATOM 1342 C CA . GLN A 1 178 ? -23.297 -5.473 -19.053 1.00 49.59 178 GLN A CA 1
ATOM 1343 C C . GLN A 1 178 ? -24.614 -5.076 -18.367 1.00 49.59 178 GLN A C 1
ATOM 1345 O O . GLN A 1 178 ? -25.325 -5.943 -17.865 1.00 49.59 178 GLN A O 1
ATOM 1350 N N . LYS A 1 179 ? -25.004 -3.792 -18.399 1.00 48.66 179 LYS A N 1
ATOM 1351 C CA . LYS A 1 179 ? -26.318 -3.339 -17.897 1.00 48.66 179 LYS A CA 1
ATOM 1352 C C . LYS A 1 179 ? -27.488 -3.788 -18.789 1.00 48.66 179 LYS A C 1
ATOM 1354 O O . LYS A 1 179 ? -28.617 -3.854 -18.314 1.00 48.66 179 LYS A O 1
ATOM 1359 N N . ALA A 1 180 ? -27.236 -4.114 -20.059 1.00 44.50 180 ALA A N 1
ATOM 1360 C CA . ALA A 1 180 ? -28.272 -4.472 -21.033 1.00 44.50 180 ALA A CA 1
ATOM 1361 C C . ALA A 1 180 ? -28.663 -5.967 -21.047 1.00 44.50 180 ALA A C 1
ATOM 1363 O O . ALA A 1 180 ? -29.680 -6.312 -21.638 1.00 44.50 180 ALA A O 1
ATOM 1364 N N . GLY A 1 181 ? -27.910 -6.855 -20.383 1.00 43.66 181 GLY A N 1
ATOM 1365 C CA . GLY A 1 181 ? -28.176 -8.305 -20.388 1.00 43.66 181 GLY A CA 1
ATOM 1366 C C . GLY A 1 181 ? -29.244 -8.789 -19.396 1.00 43.66 181 GLY A C 1
ATOM 1367 O O . GLY A 1 181 ? -29.535 -9.978 -19.346 1.00 43.66 181 GLY A O 1
ATOM 1368 N N . GLY A 1 182 ? -29.813 -7.892 -18.583 1.00 41.06 182 GLY A N 1
ATOM 1369 C CA . GLY A 1 182 ? -30.702 -8.239 -17.466 1.00 41.06 182 GLY A CA 1
ATOM 1370 C C . GLY A 1 182 ? -32.203 -8.074 -17.720 1.00 41.06 182 GLY A C 1
ATOM 1371 O O . GLY A 1 182 ? -32.971 -8.076 -16.759 1.00 41.06 182 GLY A O 1
ATOM 1372 N N . ARG A 1 183 ? -32.657 -7.887 -18.967 1.00 43.41 183 ARG A N 1
ATOM 1373 C CA . ARG A 1 183 ? -34.094 -7.758 -19.258 1.00 43.41 183 ARG A CA 1
ATOM 1374 C C . ARG A 1 183 ? -34.539 -8.666 -20.403 1.00 43.41 183 ARG A C 1
ATOM 1376 O O . ARG A 1 183 ? -34.161 -8.444 -21.544 1.00 43.41 183 ARG A O 1
ATOM 1383 N N . LEU A 1 184 ? -35.450 -9.572 -20.027 1.00 40.88 184 LEU A N 1
ATOM 1384 C CA . LEU A 1 184 ? -36.406 -10.353 -20.827 1.00 40.88 184 LEU A CA 1
ATOM 1385 C C . LEU A 1 184 ? -35.984 -11.779 -21.214 1.00 40.88 184 LEU A C 1
ATOM 1387 O O . LEU A 1 184 ? -35.560 -12.050 -22.329 1.00 40.88 184 LEU A O 1
ATOM 1391 N N . ALA A 1 185 ? -36.277 -12.708 -20.302 1.00 36.94 185 ALA A N 1
ATOM 1392 C CA . ALA A 1 185 ? -37.002 -13.923 -20.659 1.00 36.94 185 ALA A CA 1
ATOM 1393 C C . ALA A 1 185 ? -38.211 -14.042 -19.709 1.00 36.94 185 ALA A C 1
ATOM 1395 O O . ALA A 1 185 ? -38.064 -14.374 -18.532 1.00 36.94 185 ALA A O 1
ATOM 1396 N N . ARG A 1 186 ? -39.390 -13.660 -20.205 1.00 40.66 186 ARG A N 1
ATOM 1397 C CA . ARG A 1 186 ? -40.684 -14.228 -19.815 1.00 40.66 186 ARG A CA 1
ATOM 1398 C C . ARG A 1 186 ? -41.265 -14.846 -21.071 1.00 40.66 186 ARG A C 1
ATOM 1400 O O . ARG A 1 186 ? -41.075 -14.211 -22.132 1.00 40.66 186 ARG A O 1
#

Foldseek 3Di:
DKAWDDPRGDDFDWAWAPFAPPPAQDKDKAWEEQADCPCLLVRDWAAVQCCVSQLNDAQVRTVVRQADDDDVPHAYEYEHEQDDDPPDGPDPDRDFVLSNQLNCVVSPHQAYEYEYPDPDDPDHTDQDPDPVSVVSRVPRHHIYIYGYNVVSVVVSVVSSVHIIMMMDDNSVVPPPVVVPPPDDDD

Radius of gyration: 16.82 Å; chains: 1; bounding box: 58×34×38 Å

InterPro domains:
  IPR003137 PA domain [PF02225] (73-155)

Secondary structure (DSSP, 8-state):
-EEESSSSPPPB-EEEPS-S---TT-EEEEEEE--BS-GGGS-B-B-SSGGGGGTSS-GGGSBSPP-----TT--EEEEEE----TTSSS-SS---HHHHHHHHHHTT-SEEEEEPSSSS--PPPPPP-SHHHHHHHHH--SEEEEE-HHHHHHHHHHHTTS--EEEEE-GGG--HHHHGGGS---

pLDDT: mean 77.22, std 18.25, range [35.44, 97.19]